Protein AF-A0AAD8XS10-F1 (afdb_monomer)

pLDDT: mean 80.93, std 16.18, range [38.81, 97.19]

Nearest PDB structures (foldseek):
  2vkp-assembly1_B-2  TM=7.898E-01  e=1.102E-05  Homo sapiens
  3fn9-assembly2_C  TM=4.887E-01  e=9.597E-02  Bacteroides fragilis NCTC 9343
  6hpd-assembly1_A  TM=5.066E-01  e=1.457E-01  Formosa agariphila KMM 3901
  5t9a-assembly3_C  TM=5.868E-01  e=4.020E-01  Bacteroides uniformis
  6ed1-assembly2_C  TM=4.436E-01  e=7.559E-02  Phocaeicola dorei

Secondary structure (DSSP, 8-state):
-EEEEETT--TTSPTTEEEEEEE--SSS-EEEEEEEEEE-TTS-EEEEEEEEEEE-----TTS--EEEEEEEEEHHHHH-GGG--S-TTS---EEEEEEEE--------S-TT-HHHHHHHHTTT-TTT--EEEEEEEEPPPTT--S--EEEEEEEE-HHHHHHH-HHHHHTTTT--TTS-EEEEE-SS-HHHHHHHHHHHTTPPPPHHHHHHTHHHHHHHHHHTT-HHHHHHHHHHHHHH---------

Sequence (250 aa):
MDPGCLPGGLGVSANGYVSIYLGLCAEVNIAVTFAVALLDKFGHTKRVSRVNHRFDGTGDVKKLPSSGWNDFIAHSDILDASKNILGDDDELTLVVSIEIEQPATVFDPIDAEHTLVKMIQGMFRDEETADVLFEVSKMEANEDGSKRGKSYIHFPAHRSILQGCAPMLAALFGTSNKGELATVAVHDVKPKVFRLLLWYVYGGTVSNEALKADAKDIVDAADKYSIVDLKLAAEAALVESTNITVEFED

InterPro domains:
  IPR000210 BTB/POZ domain [PF00651] (154-241)
  IPR000210 BTB/POZ domain [PS50097] (130-210)
  IPR000210 BTB/POZ domain [SM00225] (130-242)
  IPR002083 MATH/TRAF domain [cd00121] (13-99)
  IPR008974 TRAF-like [G3DSA:2.60.210.10] (5-107)
  IPR011333 SKP1/BTB/POZ domain superfamily [G3DSA:3.30.710.10] (108-247)
  IPR011333 SKP1/BTB/POZ domain superfamily [SSF54695] (114-240)
  IPR045005 BTB/POZ and MATH domain-containing protein 1-6 [PTHR26379] (14-241)

Structure (mmCIF, N/CA/C/O backbone):
data_AF-A0AAD8XS10-F1
#
_entry.id   AF-A0AAD8XS10-F1
#
loop_
_atom_site.group_PDB
_atom_site.id
_atom_site.type_symbol
_atom_site.label_atom_id
_atom_site.label_alt_id
_atom_site.label_comp_id
_atom_site.label_asym_id
_atom_site.label_entity_id
_atom_site.label_seq_id
_atom_site.pdbx_PDB_ins_code
_atom_site.Cartn_x
_atom_site.Cartn_y
_atom_site.Cartn_z
_atom_site.occupancy
_atom_site.B_iso_or_equiv
_atom_site.auth_seq_id
_atom_site.auth_comp_id
_atom_site.auth_asym_id
_atom_site.auth_atom_id
_atom_site.pdbx_PDB_model_num
ATOM 1 N N . MET A 1 1 ? 8.456 -9.998 -21.515 1.00 54.22 1 MET A N 1
ATOM 2 C CA . MET A 1 1 ? 8.633 -9.574 -22.922 1.00 54.22 1 MET A CA 1
ATOM 3 C C . MET A 1 1 ? 9.919 -10.188 -23.418 1.00 54.22 1 MET A C 1
ATOM 5 O O . MET A 1 1 ? 10.816 -10.349 -22.601 1.00 54.22 1 MET A O 1
ATOM 9 N N . ASP A 1 2 ? 9.987 -10.542 -24.694 1.00 44.59 2 ASP A N 1
ATOM 10 C CA . ASP A 1 2 ? 11.166 -11.172 -25.291 1.00 44.59 2 ASP A CA 1
ATOM 11 C C . ASP A 1 2 ? 11.665 -10.309 -26.467 1.00 44.59 2 ASP A C 1
ATOM 13 O O . ASP A 1 2 ? 10.875 -10.020 -27.379 1.00 44.59 2 ASP A O 1
ATOM 17 N N . PRO A 1 3 ? 12.905 -9.786 -26.429 1.00 48.41 3 PRO A N 1
ATOM 18 C CA . PRO A 1 3 ? 13.471 -9.033 -27.541 1.00 48.41 3 PRO A CA 1
ATOM 19 C C . PRO A 1 3 ? 13.929 -9.977 -28.664 1.00 48.41 3 PRO A C 1
ATOM 21 O O . PRO A 1 3 ? 14.782 -10.836 -28.468 1.00 48.41 3 PRO A O 1
ATOM 24 N N . GLY A 1 4 ? 13.400 -9.782 -29.875 1.00 56.38 4 GLY A N 1
ATOM 25 C CA . GLY A 1 4 ? 13.796 -10.527 -31.071 1.00 56.38 4 GLY A CA 1
ATOM 26 C C . GLY A 1 4 ? 14.600 -9.662 -32.043 1.00 56.38 4 GLY A C 1
ATOM 27 O O . GLY A 1 4 ? 14.143 -8.593 -32.458 1.00 56.38 4 GLY A O 1
ATOM 28 N N . CYS A 1 5 ? 15.777 -10.140 -32.453 1.00 49.94 5 CYS A N 1
ATOM 29 C CA . CYS A 1 5 ? 16.587 -9.537 -33.514 1.00 49.94 5 CYS A CA 1
ATOM 30 C C . CYS A 1 5 ? 16.596 -10.458 -34.741 1.00 49.94 5 CYS A C 1
ATOM 32 O O . CYS A 1 5 ? 16.925 -11.639 -34.629 1.00 49.94 5 CYS A O 1
ATOM 34 N N . LEU A 1 6 ? 16.225 -9.928 -35.910 1.00 60.88 6 LEU A N 1
ATOM 35 C CA . LEU A 1 6 ? 16.236 -10.672 -37.170 1.00 60.88 6 LEU A CA 1
ATOM 36 C C . LEU A 1 6 ? 17.325 -10.089 -38.083 1.00 60.88 6 LEU A C 1
ATOM 38 O O . LEU A 1 6 ? 17.084 -9.077 -38.748 1.00 60.88 6 LEU A O 1
ATOM 42 N N . PRO A 1 7 ? 18.520 -10.710 -38.140 1.00 52.41 7 PRO A N 1
ATOM 43 C CA . PRO A 1 7 ? 19.673 -10.145 -38.846 1.00 52.41 7 PRO A CA 1
ATOM 44 C C . PRO A 1 7 ? 19.493 -10.074 -40.371 1.00 52.41 7 PRO A C 1
ATOM 46 O O . PRO A 1 7 ? 20.145 -9.266 -41.024 1.00 52.41 7 PRO A O 1
ATOM 49 N N . GLY A 1 8 ? 1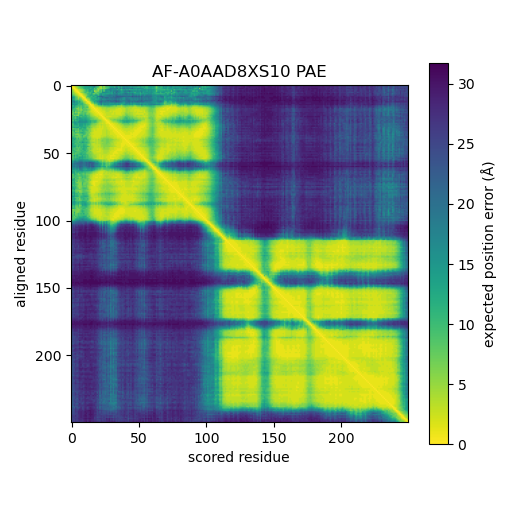8.589 -10.880 -40.941 1.00 41.72 8 GLY A N 1
ATOM 50 C CA . GLY A 1 8 ? 18.215 -10.833 -42.363 1.00 41.72 8 GLY A CA 1
ATOM 51 C C . GLY A 1 8 ? 16.972 -9.991 -42.675 1.00 41.72 8 GLY A C 1
ATOM 52 O O . GLY A 1 8 ? 16.546 -9.964 -43.827 1.00 41.72 8 GLY A O 1
ATOM 53 N N . GLY A 1 9 ? 16.381 -9.353 -41.661 1.00 46.03 9 GLY A N 1
ATOM 54 C CA . GLY A 1 9 ? 15.109 -8.646 -41.766 1.00 46.03 9 GLY A CA 1
ATOM 55 C C . GLY A 1 9 ? 13.882 -9.560 -41.914 1.00 46.03 9 GLY A C 1
ATOM 56 O O . GLY A 1 9 ? 13.981 -10.788 -41.945 1.00 46.03 9 GLY A O 1
ATOM 57 N N . LEU A 1 10 ? 12.689 -8.963 -41.959 1.00 49.31 10 LEU A N 1
ATOM 58 C CA . LEU A 1 10 ? 11.436 -9.645 -42.328 1.00 49.31 10 LEU A CA 1
ATOM 59 C C . LEU A 1 10 ? 11.185 -9.514 -43.832 1.00 49.31 10 LEU A C 1
ATOM 61 O O . LEU A 1 10 ? 11.722 -8.622 -44.471 1.00 49.31 10 LEU A O 1
ATOM 65 N N . GLY A 1 11 ? 10.276 -10.314 -44.401 1.00 49.97 11 GLY A N 1
ATOM 66 C CA . GLY A 1 11 ? 9.917 -10.246 -45.832 1.00 49.97 11 GLY A CA 1
ATOM 67 C C . GLY A 1 11 ? 9.366 -8.894 -46.335 1.00 49.97 11 GLY A C 1
ATOM 68 O O . GLY A 1 11 ? 9.021 -8.783 -47.506 1.00 49.97 11 GLY A O 1
ATOM 69 N N . VAL A 1 12 ? 9.264 -7.889 -45.458 1.00 51.12 12 VAL A N 1
ATOM 70 C CA . VAL A 1 12 ? 8.869 -6.499 -45.740 1.00 51.12 12 VAL A CA 1
ATOM 71 C C . VAL A 1 12 ? 9.999 -5.476 -45.524 1.00 51.12 12 VAL A C 1
ATOM 73 O O . VAL A 1 12 ? 9.758 -4.292 -45.742 1.00 51.12 12 VAL A O 1
ATOM 76 N N .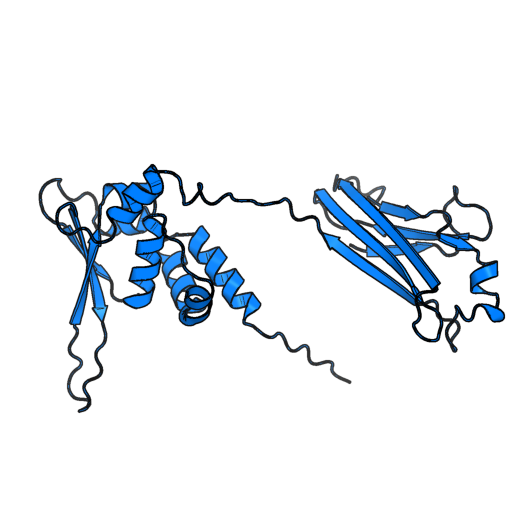 SER A 1 13 ? 11.195 -5.879 -45.074 1.00 55.28 13 SER A N 1
ATOM 77 C CA . SER A 1 13 ? 12.346 -4.974 -44.932 1.00 55.28 13 SER A CA 1
ATOM 78 C C . SER A 1 13 ? 13.056 -4.772 -46.270 1.00 55.28 13 SER A C 1
ATOM 80 O O . SER A 1 13 ? 12.996 -5.621 -47.165 1.00 55.28 13 SER A O 1
ATOM 82 N N . ALA A 1 14 ? 13.773 -3.658 -46.408 1.00 60.06 14 ALA A N 1
ATOM 83 C CA . ALA A 1 14 ? 14.691 -3.501 -47.528 1.00 60.06 14 ALA A CA 1
ATOM 84 C C . ALA A 1 14 ? 15.848 -4.509 -47.389 1.00 60.06 14 ALA A C 1
ATOM 86 O O . ALA A 1 14 ? 16.370 -4.728 -46.292 1.00 60.06 14 ALA A O 1
ATOM 87 N N . ASN A 1 15 ? 16.263 -5.135 -48.497 1.00 62.53 15 ASN A N 1
ATOM 88 C CA . ASN A 1 15 ? 17.418 -6.038 -48.496 1.00 62.53 15 ASN A CA 1
ATOM 89 C C . ASN A 1 15 ? 18.640 -5.335 -47.882 1.00 62.53 15 ASN A C 1
ATOM 91 O O . ASN A 1 15 ? 18.991 -4.229 -48.292 1.00 62.53 15 ASN A O 1
ATOM 95 N N . GLY A 1 16 ? 19.303 -5.998 -46.932 1.00 76.50 16 GLY A N 1
ATOM 96 C CA . GLY A 1 16 ? 20.502 -5.471 -46.277 1.00 76.50 16 GLY A CA 1
ATOM 97 C C . GLY A 1 16 ? 20.238 -4.598 -45.049 1.00 76.50 16 GLY A C 1
ATOM 98 O O . GLY A 1 16 ? 21.139 -3.864 -44.654 1.00 76.50 16 GLY A O 1
ATOM 99 N N . TYR A 1 17 ? 19.054 -4.672 -44.439 1.00 82.69 17 TYR A N 1
ATOM 100 C CA . TYR A 1 17 ? 18.750 -4.039 -43.153 1.00 82.69 17 TYR A CA 1
ATOM 101 C C . TYR A 1 17 ? 18.436 -5.070 -42.066 1.00 82.69 17 TYR A C 1
ATOM 103 O O . TYR A 1 17 ? 17.889 -6.137 -42.333 1.00 82.69 17 TYR A O 1
ATOM 111 N N . VAL A 1 18 ? 18.772 -4.717 -40.826 1.00 82.62 18 VAL A N 1
ATOM 112 C CA . VAL A 1 18 ? 18.414 -5.454 -39.613 1.00 82.62 18 VAL A CA 1
ATOM 113 C C . VAL A 1 18 ? 17.090 -4.919 -39.078 1.00 82.62 18 VAL A C 1
ATOM 115 O O . VAL A 1 18 ? 16.924 -3.703 -38.917 1.00 82.62 18 VAL A O 1
ATOM 118 N N . SER A 1 19 ? 16.171 -5.832 -38.759 1.00 85.75 19 SER A N 1
ATOM 119 C CA . SER A 1 19 ? 14.910 -5.514 -38.087 1.00 85.75 19 SER A CA 1
ATOM 120 C C . SER A 1 19 ? 14.968 -5.885 -36.604 1.00 85.75 19 SER A C 1
ATOM 122 O O . SER A 1 19 ? 15.529 -6.920 -36.237 1.00 85.75 19 SER A O 1
ATOM 124 N N . ILE A 1 20 ? 14.339 -5.074 -35.753 1.00 86.06 20 ILE A N 1
ATOM 125 C CA . ILE A 1 20 ? 14.273 -5.308 -34.302 1.00 86.06 20 ILE A CA 1
ATOM 126 C C . ILE A 1 20 ? 12.829 -5.200 -33.840 1.00 86.06 20 ILE A C 1
ATOM 128 O O . ILE A 1 20 ? 12.170 -4.202 -34.141 1.00 86.06 20 ILE A O 1
ATOM 132 N N . TYR A 1 21 ? 12.366 -6.187 -33.067 1.00 83.75 21 TYR A N 1
ATOM 133 C CA . TYR A 1 21 ? 11.029 -6.190 -32.475 1.00 83.75 21 TYR A CA 1
ATOM 134 C C . TYR A 1 21 ? 11.055 -6.604 -31.015 1.00 83.75 21 TYR A C 1
ATOM 136 O O . TYR A 1 21 ? 11.872 -7.410 -30.576 1.00 83.75 21 TYR A O 1
ATOM 144 N N . LEU A 1 22 ? 10.086 -6.079 -30.283 1.00 84.81 22 LEU A N 1
A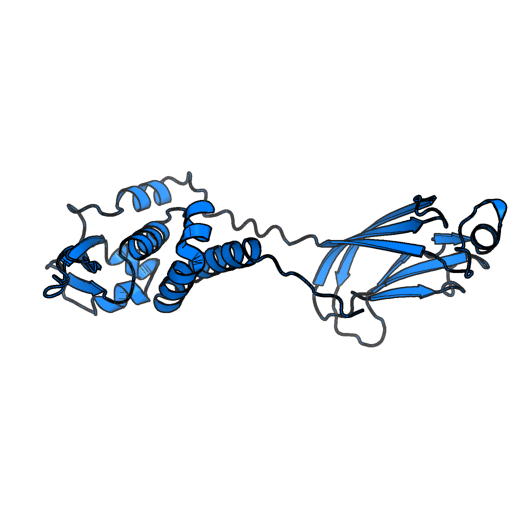TOM 145 C CA . LEU A 1 22 ? 9.738 -6.518 -28.949 1.00 84.81 22 LEU A CA 1
ATOM 146 C C . LEU A 1 22 ? 8.468 -7.365 -29.034 1.00 84.81 22 LEU A C 1
ATOM 148 O O . LEU A 1 22 ? 7.448 -6.896 -29.547 1.00 84.81 22 LEU A O 1
ATOM 152 N N . GLY A 1 23 ? 8.549 -8.609 -28.562 1.00 82.00 23 GLY A N 1
ATOM 153 C CA . GLY A 1 23 ? 7.428 -9.542 -28.494 1.00 82.00 23 GLY A CA 1
ATOM 154 C C . GLY A 1 23 ? 6.822 -9.622 -27.093 1.00 82.00 23 GLY A C 1
ATOM 155 O O . GLY A 1 23 ? 7.534 -9.641 -26.079 1.00 82.00 23 GLY A O 1
ATOM 156 N N . LEU A 1 24 ? 5.494 -9.710 -27.025 1.00 79.69 24 LEU A N 1
ATOM 157 C CA . LEU A 1 24 ? 4.788 -10.022 -25.788 1.00 79.69 24 LEU A CA 1
ATOM 158 C C . LEU A 1 24 ? 4.565 -11.537 -25.659 1.00 79.69 24 LEU A C 1
ATOM 160 O O . LEU A 1 24 ? 3.773 -12.121 -26.391 1.00 79.69 24 LEU A O 1
ATOM 164 N N . CYS A 1 25 ? 5.216 -12.150 -24.669 1.00 74.88 25 CYS A N 1
ATOM 165 C CA . CYS A 1 25 ? 5.070 -13.570 -24.319 1.00 74.88 25 CYS A CA 1
ATOM 166 C C . CYS A 1 25 ? 4.149 -13.762 -23.101 1.00 74.88 25 CYS A C 1
ATOM 168 O O . CYS A 1 25 ? 4.516 -14.442 -22.146 1.00 74.88 25 CYS A O 1
ATOM 170 N N . ALA A 1 26 ? 3.000 -13.084 -23.078 1.00 69.50 26 ALA A N 1
ATOM 171 C CA . ALA A 1 26 ? 2.028 -13.174 -21.991 1.00 69.50 26 ALA A CA 1
ATOM 172 C C . ALA A 1 26 ? 0.602 -12.933 -22.506 1.00 69.50 26 ALA A C 1
ATOM 174 O O . ALA A 1 26 ? 0.393 -12.129 -23.413 1.00 69.50 26 ALA A O 1
ATOM 175 N N . GLU A 1 27 ? -0.378 -13.590 -21.887 1.00 75.06 27 GLU A N 1
ATOM 176 C CA . GLU A 1 27 ? -1.812 -13.439 -22.186 1.00 75.06 27 GLU A CA 1
ATOM 177 C C . GLU A 1 27 ? -2.414 -12.243 -21.431 1.00 75.06 27 GLU A C 1
ATOM 179 O O . GLU A 1 27 ? -3.376 -12.363 -20.676 1.00 75.06 27 GLU A O 1
ATOM 184 N N . VAL A 1 28 ? -1.795 -11.071 -21.576 1.00 75.12 28 VAL A N 1
ATOM 185 C CA . VAL A 1 28 ? -2.245 -9.828 -20.936 1.00 75.12 28 VAL A CA 1
ATOM 186 C C . VAL A 1 28 ? -2.236 -8.686 -21.938 1.00 75.12 28 VAL A C 1
ATOM 188 O O . VAL A 1 28 ? -1.374 -8.621 -22.807 1.00 75.12 28 VAL A O 1
ATOM 191 N N . ASN A 1 29 ? -3.169 -7.749 -21.801 1.00 81.94 29 ASN A N 1
ATOM 192 C CA . ASN A 1 29 ? -3.105 -6.504 -22.558 1.00 81.94 29 ASN A CA 1
ATOM 193 C C . ASN A 1 29 ? -2.206 -5.527 -21.807 1.00 81.94 29 ASN A C 1
ATOM 195 O O . ASN A 1 29 ? -2.444 -5.249 -20.632 1.00 81.94 29 ASN A O 1
ATOM 199 N N . ILE A 1 30 ? -1.190 -4.992 -22.478 1.00 82.88 30 ILE A N 1
ATOM 200 C CA . ILE A 1 30 ? -0.233 -4.077 -21.852 1.00 82.88 30 ILE A CA 1
ATOM 201 C C . ILE A 1 30 ? 0.105 -2.932 -22.797 1.00 82.88 30 ILE A C 1
ATOM 203 O O . ILE A 1 30 ? 0.357 -3.137 -23.984 1.00 82.88 30 ILE A O 1
ATOM 207 N N . ALA A 1 31 ? 0.096 -1.715 -22.264 1.00 87.50 31 ALA A N 1
ATOM 208 C CA . ALA A 1 31 ? 0.622 -0.548 -22.950 1.00 87.50 31 ALA A CA 1
ATOM 209 C C . ALA A 1 31 ? 2.038 -0.288 -22.438 1.00 87.50 31 ALA A C 1
ATOM 211 O O . ALA A 1 31 ? 2.288 -0.299 -21.232 1.00 87.50 31 ALA A O 1
ATOM 212 N N . VAL A 1 32 ? 2.980 -0.117 -23.357 1.00 87.00 32 VAL A N 1
ATOM 213 C CA . VAL A 1 32 ? 4.372 0.169 -23.019 1.00 87.00 32 VAL A CA 1
ATOM 214 C C . VAL A 1 32 ? 4.927 1.243 -23.935 1.00 87.00 32 VAL A C 1
ATOM 216 O O . VAL A 1 32 ? 4.623 1.298 -25.128 1.00 87.00 32 VAL A O 1
ATOM 219 N N . THR A 1 33 ? 5.818 2.050 -23.382 1.00 88.62 33 THR A N 1
ATOM 220 C CA . THR A 1 33 ? 6.788 2.805 -24.160 1.00 88.62 33 THR A CA 1
ATOM 221 C C . THR A 1 33 ? 8.101 2.045 -24.098 1.00 88.62 33 THR A C 1
ATOM 223 O O . THR A 1 33 ? 8.655 1.853 -23.023 1.00 88.62 33 THR A O 1
ATOM 226 N N . PHE A 1 34 ? 8.620 1.595 -25.237 1.00 88.94 34 PHE A N 1
ATOM 227 C CA . PHE A 1 34 ? 9.939 0.971 -25.275 1.00 88.94 34 PHE A CA 1
ATOM 228 C C . PHE A 1 34 ? 10.869 1.705 -26.229 1.00 88.94 34 PHE A C 1
ATOM 230 O O . PHE A 1 34 ? 10.449 2.295 -27.229 1.00 88.94 34 PHE A O 1
ATOM 237 N N . ALA A 1 35 ? 12.152 1.683 -25.894 1.00 90.69 35 ALA A N 1
ATOM 238 C CA . ALA A 1 35 ? 13.222 2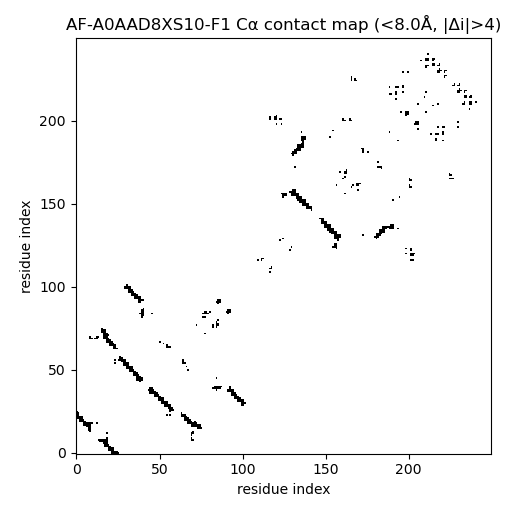.228 -26.699 1.00 90.69 35 ALA A CA 1
ATOM 239 C C . ALA A 1 35 ? 14.314 1.181 -26.901 1.00 90.69 35 ALA A C 1
ATOM 241 O O . ALA A 1 35 ? 14.648 0.439 -25.983 1.00 90.69 35 ALA A O 1
ATOM 242 N N . VAL A 1 36 ? 14.880 1.150 -28.102 1.00 90.69 36 VAL A N 1
ATOM 243 C CA . VAL A 1 36 ? 16.064 0.355 -28.422 1.00 90.69 36 VAL A CA 1
ATOM 244 C C . VAL A 1 36 ? 17.179 1.316 -28.797 1.00 90.69 36 VAL A C 1
ATOM 246 O O . VAL A 1 36 ? 17.025 2.124 -29.718 1.00 90.69 36 VAL A O 1
ATOM 249 N N . ALA A 1 37 ? 18.287 1.236 -28.072 1.00 91.75 37 ALA A N 1
ATOM 250 C CA . ALA A 1 37 ? 19.501 1.989 -28.319 1.00 91.75 37 ALA A CA 1
ATOM 251 C C . ALA A 1 37 ? 20.597 1.062 -28.852 1.00 91.75 37 ALA A C 1
ATOM 253 O O . ALA A 1 37 ? 20.907 0.043 -28.246 1.00 91.75 37 ALA A O 1
ATOM 254 N N . LEU A 1 38 ? 21.192 1.435 -29.979 1.00 92.12 38 LEU A N 1
ATOM 255 C CA . LEU A 1 38 ? 22.405 0.827 -30.503 1.00 92.12 38 LEU A CA 1
ATOM 256 C C . LEU A 1 38 ? 23.613 1.528 -29.900 1.00 92.12 38 LEU A C 1
ATOM 258 O O . LEU A 1 38 ? 23.742 2.751 -30.047 1.00 92.12 38 LEU A O 1
ATOM 262 N N . LEU A 1 39 ? 24.492 0.757 -29.271 1.00 90.81 39 LEU A N 1
ATOM 263 C CA . LEU A 1 39 ? 25.764 1.251 -28.766 1.00 90.81 39 LEU A CA 1
ATOM 264 C C . LEU A 1 39 ? 26.886 0.953 -29.762 1.00 90.81 39 LEU A C 1
ATOM 266 O O . LEU A 1 39 ? 26.824 -0.020 -30.508 1.00 90.81 39 LEU A O 1
ATOM 270 N N . ASP A 1 40 ? 27.892 1.821 -29.786 1.00 90.69 40 ASP A N 1
ATOM 271 C CA . ASP A 1 40 ? 29.185 1.503 -30.385 1.00 90.69 40 ASP A CA 1
ATOM 272 C C . ASP A 1 40 ? 30.053 0.687 -29.424 1.00 90.69 40 ASP A C 1
ATOM 274 O O . ASP A 1 40 ? 29.706 0.494 -28.255 1.00 90.69 40 ASP A O 1
ATOM 278 N N . LYS A 1 41 ? 31.217 0.242 -29.901 1.00 90.38 41 LYS A N 1
ATOM 279 C CA . LYS A 1 41 ? 32.155 -0.548 -29.095 1.00 90.38 41 LYS A CA 1
ATOM 280 C C . LYS A 1 41 ? 32.726 0.174 -27.872 1.00 90.38 41 LYS A C 1
ATOM 282 O O . LYS A 1 41 ? 33.329 -0.460 -27.016 1.00 90.38 41 LYS A O 1
ATOM 287 N N . PHE A 1 42 ? 32.555 1.493 -27.783 1.00 91.38 42 PHE A N 1
ATOM 288 C CA . PHE A 1 42 ? 32.947 2.294 -26.623 1.00 91.38 42 PHE A CA 1
ATOM 289 C C . PHE A 1 42 ? 31.777 2.516 -25.650 1.00 91.38 42 PHE A C 1
ATOM 291 O O . PHE A 1 42 ? 31.939 3.203 -24.644 1.00 91.38 42 PHE A O 1
ATOM 298 N N . GLY A 1 43 ? 30.597 1.958 -25.943 1.00 86.19 43 GLY A N 1
ATOM 299 C CA . GLY A 1 43 ? 29.382 2.113 -25.150 1.00 86.19 43 GLY A CA 1
ATOM 300 C C . GLY A 1 43 ? 28.599 3.396 -25.444 1.00 86.19 43 GLY A C 1
ATOM 301 O O . GLY A 1 43 ? 27.625 3.683 -24.747 1.00 86.19 43 GLY A O 1
ATOM 302 N N . HIS A 1 44 ? 28.970 4.182 -26.461 1.00 89.31 44 HIS A N 1
ATOM 303 C CA . HIS A 1 44 ? 28.228 5.391 -26.813 1.00 89.31 44 HIS A CA 1
ATOM 304 C C . HIS A 1 44 ? 27.026 5.066 -27.693 1.00 89.31 44 HIS A C 1
ATOM 306 O O . HIS A 1 44 ? 27.117 4.321 -28.669 1.00 89.31 44 HIS A O 1
ATOM 312 N N . THR A 1 45 ? 25.889 5.695 -27.407 1.00 90.56 45 THR A N 1
ATOM 313 C CA . THR A 1 45 ? 24.685 5.532 -28.223 1.00 90.56 45 THR A CA 1
ATOM 314 C C . THR A 1 45 ? 24.877 6.122 -29.621 1.00 90.56 45 THR A C 1
ATOM 316 O O . THR A 1 45 ? 25.023 7.332 -29.786 1.00 90.56 45 THR A O 1
ATOM 319 N N . LYS A 1 46 ? 24.814 5.270 -30.647 1.00 88.19 46 LYS A N 1
ATOM 320 C CA . LYS A 1 46 ? 24.823 5.666 -32.065 1.00 88.19 46 LYS A CA 1
ATOM 321 C C . LYS A 1 46 ? 23.433 5.939 -32.604 1.00 88.19 46 LYS A C 1
ATOM 323 O O . LYS A 1 46 ? 23.252 6.816 -33.445 1.00 88.19 46 LYS A O 1
ATOM 328 N N . ARG A 1 47 ? 22.450 5.173 -32.139 1.00 87.62 47 ARG A N 1
ATOM 329 C CA . ARG A 1 47 ? 21.062 5.294 -32.576 1.00 87.62 47 ARG A CA 1
ATOM 330 C C . ARG A 1 47 ? 20.139 4.939 -31.434 1.00 87.62 47 ARG A C 1
ATOM 332 O O . ARG A 1 47 ? 20.410 3.999 -30.705 1.00 87.62 47 ARG A O 1
ATOM 339 N N . VAL A 1 48 ? 19.030 5.653 -31.323 1.00 90.69 48 VAL A N 1
ATOM 340 C CA . VAL A 1 48 ? 17.926 5.286 -30.442 1.00 90.69 48 VAL A CA 1
ATOM 341 C C . VAL A 1 48 ? 16.631 5.380 -31.229 1.00 90.69 48 VAL A C 1
ATOM 343 O O . VAL A 1 48 ? 16.445 6.283 -32.045 1.00 90.69 48 VAL A O 1
ATOM 346 N N . SER A 1 49 ? 15.739 4.422 -31.038 1.00 88.88 49 SER A N 1
ATOM 347 C CA . SER A 1 49 ? 14.380 4.486 -31.567 1.00 88.88 49 SER A CA 1
ATOM 348 C C . SER A 1 49 ? 13.417 4.132 -30.452 1.00 88.88 49 SER A C 1
ATOM 350 O O . SER A 1 49 ? 13.669 3.203 -29.693 1.00 88.88 49 SER A O 1
ATOM 352 N N . ARG A 1 50 ? 12.352 4.923 -30.319 1.00 91.38 50 ARG A N 1
ATOM 353 C CA . ARG A 1 50 ? 11.358 4.808 -29.251 1.00 91.38 50 ARG A CA 1
ATOM 354 C C . ARG A 1 50 ? 9.970 4.745 -29.860 1.00 91.38 50 ARG A C 1
ATOM 356 O O . ARG A 1 50 ? 9.684 5.476 -30.807 1.00 91.38 50 ARG A O 1
ATOM 363 N N . VAL A 1 51 ? 9.122 3.886 -29.311 1.00 87.62 51 VAL A N 1
ATOM 364 C CA . VAL A 1 51 ? 7.730 3.751 -29.729 1.00 87.62 51 VAL A CA 1
ATOM 365 C C . VAL A 1 51 ? 6.846 3.465 -28.521 1.00 87.62 51 VAL A C 1
ATOM 367 O O . VAL A 1 51 ? 7.246 2.774 -27.584 1.00 87.62 51 VAL A O 1
ATOM 370 N N . ASN A 1 52 ? 5.641 4.023 -28.557 1.00 88.50 52 ASN A N 1
ATOM 371 C CA . ASN A 1 52 ? 4.552 3.652 -27.669 1.00 88.50 52 ASN A CA 1
ATOM 372 C C . ASN A 1 52 ? 3.685 2.613 -28.383 1.00 88.50 52 ASN A C 1
ATOM 374 O O . ASN A 1 52 ? 3.293 2.819 -29.536 1.00 88.50 52 ASN A O 1
ATOM 378 N N . HIS A 1 53 ? 3.422 1.488 -27.728 1.00 86.50 53 HIS A N 1
ATOM 379 C CA . HIS A 1 53 ? 2.618 0.427 -28.305 1.00 86.50 53 HIS A CA 1
ATOM 380 C C . HIS A 1 53 ? 1.744 -0.252 -27.257 1.00 86.50 53 HIS A C 1
ATOM 382 O O . HIS A 1 53 ? 2.175 -0.528 -26.137 1.00 86.50 53 HIS A O 1
ATOM 388 N N . ARG A 1 54 ? 0.518 -0.579 -27.666 1.00 87.50 54 ARG A N 1
ATOM 389 C CA . ARG A 1 54 ? -0.399 -1.423 -26.909 1.00 87.50 54 ARG A CA 1
ATOM 390 C C . ARG A 1 54 ? -0.374 -2.820 -27.508 1.00 87.50 54 ARG A C 1
ATOM 392 O O . ARG A 1 54 ? -0.772 -3.000 -28.653 1.00 87.50 54 ARG A O 1
ATOM 399 N N . PHE A 1 55 ? 0.109 -3.779 -26.732 1.00 83.44 55 PHE A N 1
ATOM 400 C CA . PHE A 1 55 ? 0.069 -5.188 -27.085 1.00 83.44 55 PHE A CA 1
ATOM 401 C C . PHE A 1 55 ? -1.259 -5.788 -26.629 1.00 83.44 55 PHE A C 1
ATOM 403 O O . PHE A 1 55 ? -1.605 -5.695 -25.449 1.00 83.44 55 PHE A O 1
ATOM 410 N N . ASP A 1 56 ? -1.960 -6.428 -27.561 1.00 79.25 56 ASP A N 1
ATOM 411 C CA . ASP A 1 56 ? -3.168 -7.196 -27.277 1.00 79.25 56 ASP A CA 1
ATOM 412 C C . ASP A 1 56 ? -2.784 -8.672 -27.116 1.00 79.25 56 ASP A C 1
ATOM 414 O O . ASP A 1 56 ? -2.390 -9.339 -28.074 1.00 79.25 56 ASP A O 1
ATOM 418 N N . GLY A 1 57 ? -2.865 -9.182 -25.887 1.00 67.38 57 GLY A N 1
ATOM 419 C CA . GLY A 1 57 ? -2.496 -10.549 -25.513 1.00 67.38 57 GLY A CA 1
ATOM 420 C C . GLY A 1 57 ? -3.553 -11.584 -25.898 1.00 67.38 57 GLY A C 1
ATOM 421 O O . GLY A 1 57 ? -3.883 -12.451 -25.093 1.00 67.38 57 GLY A O 1
ATOM 422 N N . THR A 1 58 ? -4.146 -11.486 -27.093 1.00 59.00 58 THR A N 1
ATOM 423 C CA . THR A 1 58 ? -5.102 -12.494 -27.570 1.00 59.00 58 THR A CA 1
ATOM 424 C C . THR A 1 58 ? -4.355 -13.806 -27.798 1.00 59.00 58 THR A C 1
ATOM 426 O O . THR A 1 58 ? -3.389 -13.814 -28.557 1.00 59.00 58 THR A O 1
ATOM 429 N N . GLY A 1 59 ? -4.796 -14.893 -27.154 1.00 51.97 59 GLY A N 1
ATOM 430 C CA . GLY A 1 59 ? -4.150 -16.219 -27.115 1.00 51.97 59 GLY A CA 1
ATOM 431 C C . GLY A 1 59 ? -4.046 -16.982 -28.445 1.00 51.97 59 GLY A C 1
ATOM 432 O O . GLY A 1 59 ? -4.093 -18.211 -28.462 1.00 51.97 59 GLY A O 1
ATOM 433 N N . ASP A 1 60 ? -3.926 -16.286 -29.575 1.00 54.41 60 ASP A N 1
ATOM 434 C CA . ASP A 1 60 ? -3.668 -16.900 -30.869 1.00 54.41 60 ASP A CA 1
ATOM 435 C C . ASP A 1 60 ? -2.165 -17.202 -30.997 1.00 54.41 60 ASP A C 1
ATOM 437 O O . ASP A 1 60 ? -1.344 -16.375 -31.392 1.00 54.41 60 ASP A O 1
ATOM 441 N N . VAL A 1 61 ? -1.799 -18.433 -30.636 1.00 52.28 61 VAL A N 1
ATOM 442 C CA . VAL A 1 61 ? -0.421 -18.963 -30.558 1.00 52.28 61 VAL A CA 1
ATOM 443 C C . VAL A 1 61 ? 0.325 -18.911 -31.909 1.00 52.28 61 VAL A C 1
ATOM 445 O O . VAL A 1 61 ? 1.520 -19.189 -31.987 1.00 52.28 61 VAL A O 1
ATOM 448 N N . LYS A 1 62 ? -0.352 -18.549 -33.009 1.00 58.25 62 LYS A N 1
ATOM 449 C CA . LYS A 1 62 ? 0.221 -18.541 -34.363 1.00 58.25 62 LYS A CA 1
ATOM 450 C C . LYS A 1 62 ? 1.023 -17.283 -34.712 1.00 58.25 62 LYS A C 1
ATOM 452 O O . LYS A 1 62 ? 1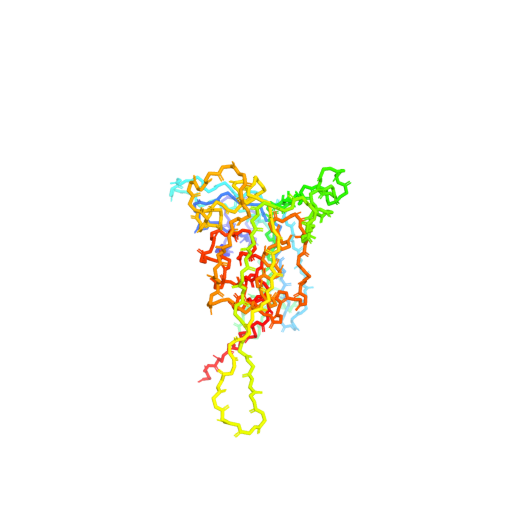.788 -17.332 -35.675 1.00 58.25 62 LYS A O 1
ATOM 457 N N . LYS A 1 63 ? 0.886 -16.175 -33.972 1.00 64.31 63 LYS A N 1
ATOM 458 C CA . LYS A 1 63 ? 1.707 -14.967 -34.167 1.00 64.31 63 LYS A CA 1
ATOM 459 C C . LYS A 1 63 ? 1.810 -14.181 -32.863 1.00 64.31 63 LYS A C 1
ATOM 461 O O . LYS A 1 63 ? 0.830 -13.581 -32.436 1.00 64.31 63 LYS A O 1
ATOM 466 N N . LEU A 1 64 ? 2.999 -14.162 -32.257 1.00 65.31 64 LEU A N 1
ATOM 467 C CA . LEU A 1 64 ? 3.249 -13.341 -31.071 1.00 65.31 64 LEU A CA 1
ATOM 468 C C . LEU A 1 64 ? 2.957 -11.862 -31.392 1.00 65.31 64 LEU A C 1
ATOM 470 O O . LEU A 1 64 ? 3.448 -11.367 -32.414 1.00 65.31 64 LEU A O 1
ATOM 474 N N . PRO A 1 65 ? 2.187 -11.147 -30.550 1.00 78.38 65 PRO A N 1
ATOM 475 C CA . PRO A 1 65 ? 2.030 -9.704 -30.666 1.00 78.38 65 PRO A CA 1
ATOM 476 C C . PRO A 1 65 ? 3.410 -9.047 -30.578 1.00 78.38 65 PRO A C 1
ATOM 478 O O . PRO A 1 65 ? 4.113 -9.189 -29.576 1.00 78.38 65 PRO A O 1
ATOM 481 N N . SER A 1 66 ? 3.821 -8.361 -31.644 1.00 83.88 66 SER A N 1
ATOM 482 C CA . SER A 1 66 ? 5.165 -7.794 -31.771 1.00 83.88 66 SER A CA 1
ATOM 483 C C . SER A 1 66 ? 5.117 -6.389 -32.358 1.00 83.88 66 SER A C 1
ATOM 485 O O . SER A 1 66 ? 4.385 -6.150 -33.320 1.00 83.88 66 SER A O 1
ATOM 487 N N . SER A 1 67 ? 5.957 -5.493 -31.848 1.00 87.44 67 SER A N 1
ATOM 488 C CA . SER A 1 67 ? 6.120 -4.132 -32.365 1.00 87.44 67 SER A CA 1
ATOM 489 C C . SER A 1 67 ? 7.597 -3.782 -32.461 1.00 87.44 67 SER A C 1
ATOM 491 O O . SER A 1 67 ? 8.405 -4.301 -31.694 1.00 87.44 67 SER A O 1
ATOM 493 N N . GLY A 1 68 ? 7.976 -2.948 -33.427 1.00 89.00 68 GLY A N 1
ATOM 494 C CA . GLY A 1 68 ? 9.381 -2.680 -33.708 1.00 89.00 68 GLY A CA 1
ATOM 495 C C . GLY A 1 68 ? 9.623 -1.957 -35.025 1.00 89.00 68 GLY A C 1
ATOM 496 O O . GLY A 1 68 ? 8.731 -1.301 -35.563 1.00 89.00 68 GLY A O 1
ATOM 497 N N . TRP A 1 69 ? 10.841 -2.090 -35.542 1.00 89.75 69 TRP A N 1
ATOM 498 C CA . TRP A 1 69 ? 11.310 -1.399 -36.741 1.00 89.75 69 TRP A CA 1
ATOM 499 C C . TRP A 1 69 ? 11.844 -2.395 -37.765 1.00 89.75 69 TRP A C 1
ATOM 501 O O . TRP A 1 69 ? 12.762 -3.160 -37.471 1.00 89.75 69 TRP A O 1
ATOM 511 N N . ASN A 1 70 ? 11.296 -2.338 -38.981 1.00 84.56 70 ASN A N 1
ATOM 512 C CA . ASN A 1 70 ? 11.715 -3.192 -40.096 1.00 84.56 70 ASN A CA 1
ATOM 513 C C . ASN A 1 70 ? 13.134 -2.837 -40.583 1.00 84.56 70 ASN A C 1
ATOM 515 O O . ASN A 1 70 ? 13.919 -3.730 -40.870 1.00 84.56 70 ASN A O 1
ATOM 519 N N . ASP A 1 71 ? 13.485 -1.550 -40.627 1.00 87.81 71 ASP A N 1
ATOM 520 C CA . ASP A 1 71 ? 14.765 -1.070 -41.167 1.00 87.81 71 ASP A CA 1
ATOM 521 C C . ASP A 1 71 ? 15.542 -0.288 -40.091 1.00 87.81 71 ASP A C 1
ATOM 523 O O . ASP A 1 71 ? 15.796 0.916 -40.207 1.00 87.81 71 ASP A O 1
ATOM 527 N N . PHE A 1 72 ? 15.864 -0.957 -38.976 1.00 87.25 72 PHE A N 1
ATOM 528 C CA . PHE A 1 72 ? 16.491 -0.308 -37.821 1.00 87.25 72 PHE A CA 1
ATOM 529 C C . PHE A 1 72 ? 17.923 0.145 -38.121 1.00 87.25 72 PHE A C 1
ATOM 531 O O . PHE A 1 72 ? 18.305 1.255 -37.756 1.00 87.25 72 PHE A O 1
ATOM 538 N N . ILE A 1 73 ? 18.718 -0.673 -38.810 1.00 89.06 73 ILE A N 1
ATOM 539 C CA . ILE A 1 73 ? 20.071 -0.306 -39.243 1.00 89.06 73 ILE A CA 1
ATOM 540 C C . ILE A 1 73 ? 20.485 -1.102 -40.481 1.00 89.06 73 ILE A C 1
ATOM 542 O O . ILE A 1 73 ? 20.111 -2.262 -40.626 1.00 89.06 73 ILE A O 1
ATOM 546 N N . ALA A 1 74 ? 21.252 -0.482 -41.378 1.00 89.56 74 ALA A N 1
ATOM 547 C CA . ALA A 1 74 ? 21.804 -1.164 -42.541 1.00 89.56 74 ALA A CA 1
ATOM 548 C C . ALA A 1 74 ? 22.963 -2.088 -42.137 1.00 89.56 74 ALA A C 1
ATOM 550 O O . ALA A 1 74 ? 23.825 -1.721 -41.342 1.00 89.56 74 ALA A O 1
ATOM 551 N N . HIS A 1 75 ? 23.046 -3.257 -42.759 1.00 86.88 75 HIS A N 1
ATOM 552 C CA . HIS A 1 75 ? 24.148 -4.198 -42.584 1.00 86.88 75 HIS A CA 1
ATOM 553 C C . HIS A 1 75 ? 25.485 -3.574 -43.008 1.00 86.88 75 HIS A C 1
ATOM 555 O O . HIS A 1 75 ? 26.505 -3.787 -42.363 1.00 86.88 75 HIS A O 1
ATOM 561 N N . SER A 1 76 ? 25.473 -2.733 -44.050 1.00 89.31 76 SER A N 1
ATOM 562 C CA . SER A 1 76 ? 26.647 -1.959 -44.469 1.00 89.31 76 SER A CA 1
ATOM 563 C C . SER A 1 76 ? 27.152 -1.023 -43.379 1.00 89.31 76 SER A C 1
ATOM 565 O O . SER A 1 76 ? 28.349 -0.802 -43.286 1.00 89.31 76 SER A O 1
ATOM 567 N N . ASP A 1 77 ? 26.252 -0.481 -42.557 1.00 89.62 77 ASP A N 1
ATOM 568 C CA . ASP A 1 77 ? 26.617 0.439 -41.485 1.00 89.62 77 ASP A CA 1
ATOM 569 C C . ASP A 1 77 ? 27.208 -0.306 -40.292 1.00 89.62 77 ASP A C 1
ATOM 571 O O . ASP A 1 77 ? 28.159 0.183 -39.694 1.00 89.62 77 ASP A O 1
ATOM 575 N N . ILE A 1 78 ? 26.674 -1.490 -39.974 1.00 88.44 78 ILE A N 1
ATOM 576 C CA . ILE A 1 78 ? 27.227 -2.366 -38.932 1.00 88.44 78 ILE A CA 1
ATOM 577 C C . ILE A 1 78 ? 28.638 -2.829 -39.315 1.00 88.44 78 ILE A C 1
ATOM 579 O O . ILE A 1 78 ? 29.546 -2.762 -38.492 1.00 88.44 78 ILE A O 1
ATOM 583 N N . LEU A 1 79 ? 28.823 -3.267 -40.565 1.00 87.81 79 LEU A N 1
ATOM 584 C CA . LEU A 1 79 ? 30.097 -3.796 -41.063 1.00 87.81 79 LEU A CA 1
ATOM 585 C C . LEU A 1 79 ? 31.135 -2.713 -41.405 1.00 87.81 79 LEU A C 1
ATOM 587 O O . LEU A 1 79 ? 32.293 -3.032 -41.678 1.00 87.81 79 LEU A O 1
ATOM 591 N N . ASP A 1 80 ? 30.744 -1.440 -41.434 1.00 90.19 80 ASP A N 1
ATOM 592 C CA . ASP A 1 80 ? 31.668 -0.337 -41.675 1.00 90.19 80 ASP A CA 1
ATOM 593 C C . ASP A 1 80 ? 32.524 -0.092 -40.425 1.00 90.19 80 ASP A C 1
ATOM 595 O O . ASP A 1 80 ? 32.104 0.556 -39.463 1.00 90.19 80 ASP A O 1
ATOM 599 N N . ALA A 1 81 ? 33.766 -0.580 -40.468 1.00 87.62 81 ALA A N 1
ATOM 600 C CA . ALA A 1 81 ? 34.737 -0.443 -39.385 1.00 87.62 81 ALA A CA 1
ATOM 601 C C . ALA A 1 81 ? 34.956 1.018 -38.945 1.00 87.62 81 ALA A C 1
ATOM 603 O O . ALA A 1 81 ? 35.276 1.269 -37.783 1.00 87.62 81 ALA A O 1
ATOM 604 N N . SER A 1 82 ? 34.736 2.005 -39.825 1.00 89.69 82 SER A N 1
ATOM 605 C CA . SER A 1 82 ? 34.860 3.421 -39.458 1.00 89.69 82 SER A CA 1
ATOM 606 C C . SER A 1 82 ? 33.770 3.887 -38.485 1.00 89.69 82 SER A C 1
ATOM 608 O O . SER A 1 82 ? 33.974 4.836 -37.722 1.00 89.69 82 SER A O 1
ATOM 610 N N . LYS A 1 83 ? 32.624 3.196 -38.450 1.00 87.31 83 LYS A N 1
ATOM 611 C CA . LYS A 1 83 ? 31.495 3.513 -37.566 1.00 87.31 83 LYS A CA 1
ATOM 612 C C . LYS A 1 83 ? 31.659 2.944 -36.158 1.00 87.31 83 LYS A C 1
ATOM 614 O O . LYS A 1 83 ? 30.951 3.401 -35.258 1.00 87.31 83 LYS A O 1
ATOM 619 N N . ASN A 1 84 ? 32.631 2.046 -35.960 1.00 91.19 84 ASN A N 1
ATOM 620 C CA . ASN A 1 84 ? 32.985 1.432 -34.674 1.00 91.19 84 ASN A CA 1
ATOM 621 C C . ASN A 1 84 ? 31.794 0.748 -33.972 1.00 91.19 84 ASN A C 1
ATOM 623 O O . ASN A 1 84 ? 31.708 0.771 -32.748 1.00 91.19 84 ASN A O 1
ATOM 627 N N . ILE A 1 85 ? 30.848 0.199 -34.740 1.00 91.12 85 ILE A N 1
ATOM 628 C CA . ILE A 1 85 ? 29.602 -0.363 -34.197 1.00 91.12 85 ILE A CA 1
ATOM 629 C C . ILE A 1 85 ? 29.846 -1.719 -33.536 1.00 91.12 85 ILE A C 1
ATOM 631 O O . ILE A 1 85 ? 29.378 -1.930 -32.423 1.00 91.12 85 ILE A O 1
ATOM 635 N N . LEU A 1 86 ? 30.570 -2.610 -34.212 1.00 91.31 86 LEU A N 1
ATOM 636 C CA . LEU A 1 86 ? 30.898 -3.925 -33.675 1.00 91.31 86 LEU A CA 1
ATOM 637 C C . LEU A 1 86 ? 32.003 -3.833 -32.619 1.00 91.31 86 LEU A C 1
ATOM 639 O O . LEU A 1 86 ? 32.974 -3.085 -32.788 1.00 91.31 86 LEU A O 1
ATOM 643 N N . GLY A 1 87 ? 31.823 -4.597 -31.542 1.00 87.12 87 GLY A N 1
ATOM 644 C CA . GLY A 1 87 ? 32.831 -4.838 -30.516 1.00 87.12 87 GLY A CA 1
ATOM 645 C C . GLY A 1 87 ? 34.063 -5.549 -31.070 1.00 87.12 87 GLY A C 1
ATOM 646 O O . GLY A 1 87 ? 34.089 -5.979 -32.222 1.00 87.12 87 GLY A O 1
ATOM 647 N N . ASP A 1 88 ? 35.094 -5.681 -30.238 1.00 84.25 88 ASP A N 1
ATOM 648 C CA . ASP A 1 88 ? 36.345 -6.317 -30.660 1.00 84.25 88 ASP A CA 1
ATOM 649 C C . ASP A 1 88 ? 36.163 -7.825 -30.982 1.00 84.25 88 ASP A C 1
ATOM 651 O O . ASP A 1 88 ? 36.942 -8.368 -31.761 1.00 84.25 88 ASP A O 1
ATOM 655 N N . ASP A 1 89 ? 35.085 -8.450 -30.484 1.00 86.31 89 ASP A N 1
ATOM 656 C CA . ASP A 1 89 ? 34.660 -9.832 -30.780 1.00 86.31 89 ASP A CA 1
ATOM 657 C C . ASP A 1 89 ? 33.493 -9.914 -31.800 1.00 86.31 89 ASP A C 1
ATOM 659 O O . ASP A 1 89 ? 32.700 -10.854 -31.785 1.00 86.31 89 ASP A O 1
ATOM 663 N N . ASP A 1 90 ? 33.351 -8.915 -32.684 1.00 85.69 90 ASP A N 1
ATOM 664 C CA . ASP A 1 90 ? 32.258 -8.798 -33.672 1.00 85.69 90 ASP A CA 1
ATOM 665 C C . ASP A 1 90 ? 30.839 -8.762 -33.050 1.00 85.69 90 ASP A C 1
ATOM 667 O O . ASP A 1 90 ? 29.835 -9.108 -33.680 1.00 85.69 90 ASP A O 1
ATOM 671 N N . GLU A 1 91 ? 30.735 -8.298 -31.802 1.00 86.88 91 GLU A N 1
ATOM 672 C CA . GLU A 1 91 ? 29.474 -8.216 -31.059 1.00 86.88 91 GLU A CA 1
ATOM 673 C C . GLU A 1 91 ? 28.684 -6.934 -31.363 1.00 86.88 91 GLU A C 1
ATOM 675 O O . GLU A 1 91 ? 29.241 -5.837 -31.443 1.00 86.88 91 GLU A O 1
ATOM 680 N N . LEU A 1 92 ? 27.357 -7.054 -31.482 1.00 88.81 92 LEU A N 1
ATOM 681 C CA . LEU A 1 92 ? 26.437 -5.926 -31.645 1.00 88.81 92 LEU A CA 1
ATOM 682 C C . LEU A 1 92 ? 25.674 -5.663 -30.342 1.00 88.81 92 LEU A C 1
ATOM 684 O O . LEU A 1 92 ? 24.807 -6.449 -29.957 1.00 88.81 92 LEU A O 1
ATOM 688 N N . THR A 1 93 ? 25.921 -4.515 -29.712 1.00 89.62 93 THR A N 1
ATOM 689 C CA . THR A 1 93 ? 25.300 -4.183 -28.422 1.00 89.62 93 THR A CA 1
ATOM 690 C C . THR A 1 93 ? 24.032 -3.351 -28.590 1.00 89.62 93 THR A C 1
ATOM 692 O O . THR A 1 93 ? 24.060 -2.203 -29.044 1.00 89.62 93 THR A O 1
ATOM 695 N N . LEU A 1 94 ? 22.905 -3.919 -28.159 1.00 90.12 94 LEU A N 1
ATOM 696 C CA . LEU A 1 94 ? 21.604 -3.258 -28.110 1.00 90.12 94 LEU A CA 1
ATOM 697 C C . LEU A 1 94 ? 21.132 -3.140 -26.660 1.00 90.12 94 LEU A C 1
ATOM 699 O O . LEU A 1 94 ? 21.061 -4.130 -25.939 1.00 90.12 94 LEU A O 1
ATOM 703 N N . VAL A 1 95 ? 20.745 -1.935 -26.252 1.00 87.06 95 VAL A N 1
ATOM 704 C CA . VAL A 1 95 ? 20.106 -1.681 -24.959 1.00 87.06 95 VAL A CA 1
ATOM 705 C C . VAL A 1 95 ? 18.620 -1.466 -25.185 1.00 87.06 95 VAL A C 1
ATOM 707 O O . VAL A 1 95 ? 18.220 -0.567 -25.924 1.00 87.06 95 VAL A O 1
ATOM 710 N N . VAL A 1 96 ? 17.798 -2.284 -24.535 1.00 87.75 96 VAL A N 1
ATOM 711 C CA . VAL A 1 96 ? 16.339 -2.164 -24.578 1.00 87.75 96 VAL A CA 1
ATOM 712 C C . VAL A 1 96 ? 15.860 -1.563 -23.262 1.00 87.75 96 VAL A C 1
ATOM 714 O O . VAL A 1 96 ? 16.072 -2.134 -22.197 1.00 87.75 96 VAL A O 1
ATOM 717 N N . SER A 1 97 ? 15.205 -0.409 -23.332 1.00 84.62 97 SER A N 1
ATOM 718 C CA . SER A 1 97 ? 14.558 0.241 -22.190 1.00 84.62 97 SER A CA 1
ATOM 719 C C . SER A 1 97 ? 13.051 0.114 -22.340 1.00 84.62 97 SER A C 1
ATOM 721 O O . SER A 1 97 ? 12.508 0.475 -23.382 1.00 84.62 97 SER A O 1
ATOM 723 N N . ILE A 1 98 ? 12.373 -0.401 -21.317 1.00 86.25 98 ILE A N 1
ATOM 724 C CA . ILE A 1 98 ? 10.927 -0.637 -21.337 1.00 86.25 98 ILE A CA 1
ATOM 725 C C . ILE A 1 98 ? 10.311 0.112 -20.162 1.00 86.25 98 ILE A C 1
ATOM 727 O O . ILE A 1 98 ? 10.628 -0.158 -19.008 1.00 86.25 98 ILE A O 1
ATOM 731 N N . GLU A 1 99 ? 9.412 1.033 -20.471 1.00 85.31 99 GLU A N 1
ATOM 732 C CA . GLU A 1 99 ? 8.565 1.735 -19.519 1.00 85.31 99 GLU A CA 1
ATOM 733 C C . GLU A 1 99 ? 7.146 1.201 -19.694 1.00 85.31 99 GLU A C 1
ATOM 735 O O . GLU A 1 99 ? 6.517 1.365 -20.742 1.00 85.31 99 GLU A O 1
ATOM 740 N N . ILE A 1 100 ? 6.647 0.502 -18.678 1.00 84.44 100 ILE A N 1
ATOM 741 C CA . ILE A 1 100 ? 5.275 0.008 -18.688 1.00 84.44 100 ILE A CA 1
ATOM 742 C C . ILE A 1 100 ? 4.367 1.183 -18.350 1.00 84.44 100 ILE A C 1
ATOM 744 O O . ILE A 1 100 ? 4.508 1.782 -17.283 1.00 84.44 100 ILE A O 1
ATOM 748 N N . GLU A 1 101 ? 3.416 1.486 -19.235 1.00 79.81 101 GLU A N 1
ATOM 749 C CA . GLU A 1 101 ? 2.289 2.320 -18.849 1.00 79.81 101 GLU A CA 1
ATOM 750 C C . GLU A 1 101 ? 1.451 1.479 -17.902 1.00 79.81 101 GLU A C 1
ATOM 752 O O . GLU A 1 101 ? 0.620 0.660 -18.307 1.00 79.81 101 GLU A O 1
ATOM 757 N N . GLN A 1 102 ? 1.709 1.648 -16.608 1.00 64.94 102 GLN A N 1
ATOM 758 C CA . GLN A 1 102 ? 0.733 1.228 -15.629 1.00 64.94 102 GLN A CA 1
ATOM 759 C C . GLN A 1 102 ? -0.559 1.947 -16.023 1.00 64.94 102 GLN A C 1
ATOM 761 O O . GLN A 1 102 ? -0.505 3.157 -16.295 1.00 64.94 102 GLN A O 1
ATOM 766 N N . PRO A 1 103 ? -1.717 1.254 -16.099 1.00 52.22 103 PRO A N 1
ATOM 767 C CA . PRO A 1 103 ? -2.958 1.997 -16.032 1.00 52.22 103 PRO A CA 1
ATOM 768 C C . PRO A 1 103 ? -2.768 2.906 -14.834 1.00 52.22 103 PRO A C 1
ATOM 770 O O . PRO A 1 103 ? -2.303 2.446 -13.789 1.00 52.22 103 PRO A O 1
ATOM 773 N N . ALA A 1 104 ? -3.013 4.196 -15.015 1.00 46.41 104 ALA A N 1
ATOM 774 C CA . ALA A 1 104 ? -3.167 5.061 -13.881 1.00 46.41 104 ALA A CA 1
ATOM 775 C C . ALA A 1 104 ? -4.321 4.446 -13.079 1.00 46.41 104 ALA A C 1
ATOM 777 O O . ALA A 1 104 ? -5.478 4.808 -13.251 1.00 46.41 104 ALA A O 1
ATOM 778 N N . THR A 1 105 ? -4.016 3.510 -12.180 1.00 45.97 105 THR A N 1
ATOM 779 C CA . THR A 1 105 ? -4.737 3.335 -10.941 1.00 45.97 105 THR A CA 1
ATOM 780 C C . THR A 1 105 ? -4.361 4.564 -10.135 1.00 45.97 105 THR A C 1
ATOM 782 O O . THR A 1 105 ? -3.778 4.498 -9.059 1.00 45.97 105 THR A O 1
ATOM 785 N N . VAL A 1 106 ? -4.765 5.717 -10.662 1.00 39.53 106 VAL A N 1
ATOM 786 C CA . VAL A 1 106 ? -5.452 6.695 -9.863 1.00 39.53 106 VAL A CA 1
ATOM 787 C C . VAL A 1 106 ? -6.692 5.938 -9.385 1.00 39.53 106 VAL A C 1
ATOM 789 O O . VAL A 1 106 ? -7.796 6.037 -9.904 1.00 39.53 106 VAL A O 1
ATOM 792 N N . PHE A 1 107 ? -6.467 5.073 -8.397 1.00 43.12 107 PHE A N 1
ATOM 793 C CA . PHE A 1 107 ? -7.334 5.091 -7.258 1.00 43.12 107 PHE A CA 1
ATOM 794 C C . PHE A 1 107 ? -7.189 6.530 -6.789 1.00 43.12 107 PHE A C 1
ATOM 796 O O . PHE A 1 107 ? -6.208 6.858 -6.130 1.00 43.12 107 PHE A O 1
ATOM 803 N N . ASP A 1 108 ? -8.056 7.418 -7.281 1.00 38.81 108 ASP A N 1
ATOM 804 C CA . ASP A 1 108 ? -8.296 8.662 -6.579 1.00 38.81 108 ASP A CA 1
ATOM 805 C C . ASP A 1 108 ? -8.756 8.159 -5.215 1.00 38.81 108 ASP A C 1
ATOM 807 O O . ASP A 1 108 ? -9.846 7.574 -5.129 1.00 38.81 108 ASP A O 1
ATOM 811 N N . PRO A 1 109 ? -7.916 8.242 -4.164 1.00 47.25 109 PRO A N 1
ATOM 812 C CA . PRO A 1 109 ? -8.421 7.992 -2.831 1.00 47.25 109 PRO A CA 1
ATOM 813 C C . PRO A 1 109 ? -9.527 9.020 -2.717 1.00 47.25 109 PRO A C 1
ATOM 815 O O . PRO A 1 109 ? -9.190 10.196 -2.851 1.00 47.25 109 PRO A O 1
ATOM 818 N N . ILE A 1 110 ? -10.793 8.571 -2.624 1.00 50.22 110 ILE A N 1
ATOM 819 C CA . ILE A 1 110 ? -12.001 9.411 -2.547 1.00 50.22 110 ILE A CA 1
ATOM 820 C C . ILE A 1 110 ? -11.569 10.755 -2.009 1.00 50.22 110 ILE A C 1
ATOM 822 O O . ILE A 1 110 ? -11.167 10.783 -0.843 1.00 50.22 110 ILE A O 1
ATOM 826 N N . ASP A 1 111 ? -11.513 11.749 -2.906 1.00 53.47 111 ASP A N 1
ATOM 827 C CA . ASP A 1 111 ? -10.743 12.981 -2.744 1.00 53.47 111 ASP A CA 1
ATOM 828 C C . ASP A 1 111 ? -10.677 13.331 -1.257 1.00 53.47 111 ASP A C 1
ATOM 830 O O . ASP A 1 111 ? -11.726 13.511 -0.637 1.00 53.47 111 ASP A O 1
ATOM 834 N N . ALA A 1 112 ? -9.497 13.293 -0.628 1.00 52.19 112 ALA A N 1
ATOM 835 C CA . ALA A 1 112 ? -9.373 13.479 0.825 1.00 52.19 112 ALA A CA 1
ATOM 836 C C . ALA A 1 112 ? -9.924 14.853 1.283 1.00 52.19 112 ALA A C 1
ATOM 838 O O . ALA A 1 112 ? -10.030 15.146 2.478 1.00 52.19 112 ALA A O 1
ATOM 839 N N . GLU A 1 113 ? -10.317 15.700 0.328 1.00 55.84 113 GLU A N 1
ATOM 840 C CA . GLU A 1 113 ? -11.055 16.938 0.512 1.00 55.84 113 GLU A CA 1
ATOM 841 C C . GLU A 1 113 ? -12.590 16.823 0.502 1.00 55.84 113 GLU A C 1
ATOM 843 O O . GLU A 1 113 ? -13.264 17.786 0.880 1.00 55.84 113 GLU A O 1
ATOM 848 N N . HIS A 1 114 ? -13.162 15.668 0.157 1.00 66.56 114 HIS A N 1
ATOM 849 C CA . HIS A 1 114 ? -14.600 15.439 0.130 1.00 66.56 114 HIS A CA 1
ATOM 850 C C . HIS A 1 114 ? -15.171 15.594 1.543 1.00 66.56 114 HIS A C 1
ATOM 852 O O . HIS A 1 114 ? -14.755 14.928 2.495 1.00 66.56 114 HIS A O 1
ATOM 858 N N . THR A 1 115 ? -16.156 16.481 1.691 1.00 77.19 115 THR A N 1
ATOM 859 C CA . THR A 1 115 ? -16.703 16.906 2.990 1.00 77.19 115 THR A CA 1
ATOM 860 C C . THR A 1 115 ? -17.120 15.730 3.882 1.00 77.19 115 THR A C 1
ATOM 862 O O . THR A 1 115 ? -16.931 15.785 5.094 1.00 77.19 115 THR A O 1
ATOM 865 N N . LEU A 1 116 ? -17.617 14.639 3.288 1.00 83.19 116 LEU A N 1
ATOM 866 C CA . LEU A 1 116 ? -18.016 13.423 4.006 1.00 8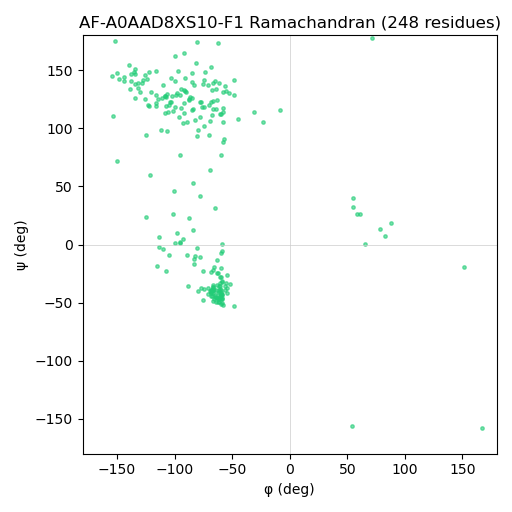3.19 116 LEU A CA 1
ATOM 867 C C . LEU A 1 116 ? -16.836 12.674 4.640 1.00 83.19 116 LEU A C 1
ATOM 869 O O . LEU A 1 116 ? -16.959 12.210 5.769 1.00 83.19 116 LEU A O 1
ATOM 873 N N . VAL A 1 117 ? -15.695 12.576 3.950 1.00 86.25 117 VAL A N 1
ATOM 874 C CA . VAL A 1 117 ? -14.503 11.900 4.486 1.00 86.25 117 VAL A CA 1
ATOM 875 C C . VAL A 1 117 ? -13.983 12.672 5.692 1.00 86.25 117 VAL A C 1
ATOM 877 O O . VAL A 1 117 ? -13.768 12.079 6.741 1.00 86.25 117 VAL A O 1
ATOM 880 N N . LYS A 1 118 ? -13.895 14.005 5.597 1.00 88.00 118 LYS A N 1
ATOM 881 C CA . LYS A 1 118 ? -13.508 14.868 6.726 1.00 88.00 118 LYS A CA 1
ATOM 882 C C . LYS A 1 118 ? -14.472 14.760 7.912 1.00 88.00 118 LYS A C 1
ATOM 884 O O . LYS A 1 118 ? -14.025 14.754 9.055 1.00 88.00 118 LYS A O 1
ATOM 889 N N . MET A 1 119 ? -15.780 14.648 7.659 1.00 89.44 119 MET A N 1
ATOM 890 C CA . MET A 1 119 ? -16.774 14.405 8.714 1.00 89.44 119 MET A CA 1
ATOM 891 C C . MET A 1 119 ? -16.538 13.061 9.407 1.00 89.44 119 MET A C 1
ATOM 893 O O . MET A 1 119 ? -16.534 13.007 10.633 1.00 89.44 119 MET A O 1
ATOM 897 N N . ILE A 1 120 ? -16.296 11.994 8.638 1.00 92.31 120 ILE A N 1
ATOM 898 C CA . ILE A 1 120 ? -16.009 10.666 9.190 1.00 92.31 120 ILE A CA 1
ATOM 899 C C . ILE A 1 120 ? -14.701 10.684 9.975 1.00 92.31 120 ILE A C 1
ATOM 901 O O . ILE A 1 120 ? -14.703 10.288 11.133 1.00 92.31 120 ILE A O 1
ATOM 905 N N . GLN A 1 121 ? -13.622 11.221 9.407 1.00 94.12 121 GLN A N 1
ATOM 906 C CA . GLN A 1 121 ? -12.338 11.400 10.088 1.00 94.12 121 GLN A CA 1
ATOM 907 C C . GLN A 1 121 ? -12.483 12.179 11.404 1.00 94.12 121 GLN A C 1
ATOM 909 O O . GLN A 1 121 ? -11.830 11.838 12.387 1.00 94.12 121 GLN A O 1
ATOM 914 N N . GLY A 1 122 ? -13.360 13.188 11.447 1.00 93.50 122 GLY A N 1
ATOM 915 C CA . GLY A 1 122 ? -13.662 13.962 12.653 1.00 93.50 122 GLY A CA 1
ATOM 916 C C . GLY A 1 122 ? -14.285 13.145 13.790 1.00 93.50 122 GLY A C 1
ATOM 917 O O . GLY A 1 122 ? -14.099 13.502 14.947 1.00 93.50 122 GLY A O 1
ATOM 918 N N . MET A 1 123 ? -14.950 12.026 13.484 1.00 95.12 123 MET A N 1
ATOM 919 C CA . MET A 1 123 ? -15.492 11.092 14.482 1.00 95.12 123 MET A CA 1
ATOM 920 C C . MET A 1 123 ? -14.427 10.140 15.055 1.00 95.12 123 MET A C 1
ATOM 922 O O . MET A 1 123 ? -14.727 9.294 15.902 1.00 95.12 123 MET A O 1
ATOM 926 N N . PHE A 1 124 ? -13.177 10.195 14.583 1.00 96.31 124 PHE A N 1
ATOM 927 C CA . PHE A 1 124 ? -12.133 9.296 15.061 1.00 96.31 124 PHE A CA 1
ATOM 928 C C . PHE A 1 124 ? -11.839 9.527 16.548 1.00 96.31 124 PHE A C 1
ATOM 930 O O . PHE A 1 124 ? -11.324 10.572 16.941 1.00 96.31 124 PHE A O 1
ATOM 937 N N . ARG A 1 125 ? -12.096 8.491 17.358 1.00 92.12 125 ARG A N 1
ATOM 938 C CA . ARG A 1 125 ? -11.976 8.503 18.825 1.00 92.12 125 ARG A CA 1
ATOM 939 C C . ARG A 1 125 ? -12.884 9.525 19.524 1.00 92.12 125 ARG A C 1
ATOM 941 O O . ARG A 1 125 ? -12.556 9.951 20.628 1.00 92.12 125 ARG A O 1
ATOM 948 N N . ASP A 1 126 ? -13.999 9.896 18.903 1.00 94.00 126 ASP A N 1
ATOM 949 C CA . ASP A 1 126 ? -15.029 10.689 19.567 1.00 94.00 126 ASP A CA 1
ATOM 950 C C . ASP A 1 126 ? -15.700 9.856 20.671 1.00 94.00 126 ASP A C 1
ATOM 952 O O . ASP A 1 126 ? -16.368 8.861 20.395 1.00 94.00 126 ASP A O 1
ATOM 956 N N . GLU A 1 127 ? -15.466 10.227 21.928 1.00 93.00 127 GLU A N 1
ATOM 957 C CA . GLU A 1 127 ? -16.030 9.552 23.101 1.00 93.00 127 GLU A CA 1
ATOM 958 C C . GLU A 1 127 ? -17.511 9.878 23.318 1.00 93.00 127 GLU A C 1
ATOM 960 O O . GLU A 1 127 ? -18.206 9.094 23.960 1.00 93.00 127 GLU A O 1
ATOM 965 N N . GLU A 1 128 ? -18.004 11.007 22.797 1.00 91.69 128 GLU A N 1
ATOM 966 C CA . GLU A 1 128 ? -19.385 11.446 23.016 1.00 91.69 128 GLU A CA 1
ATOM 967 C C . GLU A 1 128 ? -20.373 10.610 22.196 1.00 91.69 128 GLU A C 1
ATOM 969 O O . GLU A 1 128 ? -21.452 10.260 22.680 1.00 91.69 128 GLU A O 1
ATOM 974 N N . THR A 1 129 ? -19.997 10.257 20.964 1.00 92.06 129 THR A N 1
ATOM 975 C CA . THR A 1 129 ? -20.870 9.537 20.026 1.00 92.06 129 THR A CA 1
ATOM 976 C C . THR A 1 129 ? -20.528 8.059 19.856 1.00 92.06 129 THR A C 1
ATOM 978 O O . THR A 1 129 ? -21.298 7.331 19.221 1.00 92.06 129 THR A O 1
ATOM 981 N N . ALA A 1 130 ? -19.401 7.595 20.405 1.00 93.31 130 ALA A N 1
ATOM 982 C CA . ALA A 1 130 ? -18.991 6.200 20.303 1.00 93.31 130 ALA A CA 1
ATOM 983 C C . ALA A 1 130 ? -19.969 5.252 21.011 1.00 93.31 130 ALA A C 1
ATOM 985 O O . ALA A 1 130 ? -20.352 5.444 22.163 1.00 93.31 130 ALA A O 1
ATOM 986 N N . ASP A 1 131 ? -20.318 4.166 20.324 1.00 92.50 131 ASP A N 1
ATOM 987 C CA . ASP A 1 131 ? -21.190 3.101 20.827 1.00 92.50 131 ASP A CA 1
ATOM 988 C C . ASP A 1 131 ? -20.436 1.783 21.077 1.00 92.50 131 ASP A C 1
ATOM 990 O O . ASP A 1 131 ? -21.003 0.816 21.602 1.00 92.50 131 ASP A O 1
ATOM 994 N N . VAL A 1 132 ? -19.141 1.740 20.744 1.00 94.12 132 VAL A N 1
ATOM 995 C CA . VAL A 1 132 ? -18.252 0.607 21.007 1.00 94.12 132 VAL A CA 1
ATOM 996 C C . VAL A 1 132 ? -16.863 1.056 21.472 1.00 94.12 132 VAL A C 1
ATOM 998 O O . VAL A 1 132 ? -16.397 2.146 21.143 1.00 94.12 132 VAL A O 1
ATOM 1001 N N . LEU A 1 133 ? -16.171 0.194 22.218 1.00 95.50 133 LEU A N 1
ATOM 1002 C CA . LEU A 1 133 ? -14.855 0.469 22.795 1.00 95.50 133 LEU A CA 1
ATOM 1003 C C . LEU A 1 133 ? -13.898 -0.707 22.581 1.00 95.50 133 LEU A C 1
ATOM 1005 O O . LEU A 1 133 ? -14.180 -1.833 22.988 1.00 95.50 133 LEU A O 1
ATOM 1009 N N . PHE A 1 134 ? -12.728 -0.453 21.998 1.00 96.44 134 PHE A N 1
ATOM 1010 C CA . PHE A 1 134 ? -11.643 -1.435 21.987 1.00 96.44 134 PHE A CA 1
ATOM 1011 C C . PHE A 1 134 ? -10.682 -1.209 23.153 1.00 96.44 134 PHE A C 1
ATOM 1013 O O . PHE A 1 134 ? -10.216 -0.091 23.371 1.00 96.44 134 PHE A O 1
ATOM 1020 N N . GLU A 1 135 ? -10.315 -2.282 23.845 1.00 95.75 135 GLU A N 1
ATOM 1021 C CA . GLU A 1 135 ? -9.258 -2.305 24.857 1.00 95.75 135 GLU A CA 1
ATOM 1022 C C . GLU A 1 135 ? -8.032 -3.023 24.302 1.00 95.75 135 GLU A C 1
ATOM 1024 O O . GLU A 1 135 ? -7.945 -4.252 24.302 1.00 95.75 135 GLU A O 1
ATOM 1029 N N . VAL A 1 136 ? -7.058 -2.262 23.812 1.00 95.31 136 VAL A N 1
ATOM 1030 C CA . VAL A 1 136 ? -5.855 -2.836 23.205 1.00 95.31 136 VAL A CA 1
ATOM 1031 C C . VAL A 1 136 ? -4.785 -2.997 24.270 1.00 95.31 136 VAL A C 1
ATOM 1033 O O . VAL A 1 136 ? -4.392 -2.024 24.917 1.00 95.31 136 VAL A O 1
ATOM 1036 N N . SER A 1 137 ? -4.304 -4.222 24.477 1.00 91.75 137 SER A N 1
ATOM 1037 C CA . SER A 1 137 ? -3.329 -4.488 25.532 1.00 91.75 137 SER A CA 1
ATOM 1038 C C . SER A 1 137 ? -1.989 -3.823 25.243 1.00 91.75 137 SER A C 1
ATOM 1040 O O . SER A 1 137 ? -1.415 -3.980 24.164 1.00 91.75 137 SER A O 1
ATOM 1042 N N . LYS A 1 138 ? -1.454 -3.149 26.254 1.00 85.81 138 LYS A N 1
ATOM 1043 C CA . LYS A 1 138 ? -0.104 -2.607 26.278 1.00 85.81 138 LYS A CA 1
ATOM 1044 C C . LYS A 1 138 ? 0.720 -3.461 27.239 1.00 85.81 138 LYS A C 1
ATOM 1046 O O . LYS A 1 138 ? 0.392 -3.588 28.418 1.00 85.81 138 LYS A O 1
ATOM 1051 N N . MET A 1 139 ? 1.780 -4.088 26.731 1.00 74.38 139 MET A N 1
ATOM 1052 C CA . MET A 1 139 ? 2.790 -4.671 27.613 1.00 74.38 139 MET A CA 1
ATOM 1053 C C . MET A 1 139 ? 3.654 -3.542 28.158 1.00 74.38 139 MET A C 1
ATOM 1055 O O . MET A 1 139 ? 4.321 -2.851 27.390 1.00 74.38 139 MET A O 1
ATOM 1059 N N . GLU A 1 140 ? 3.650 -3.371 29.474 1.00 64.94 140 GLU A N 1
ATOM 1060 C CA . GLU A 1 140 ? 4.618 -2.522 30.156 1.00 64.94 140 GLU A CA 1
ATOM 1061 C C . GLU A 1 140 ? 5.725 -3.404 30.733 1.00 64.94 140 GLU A C 1
ATOM 1063 O O . GLU A 1 140 ? 5.471 -4.427 31.378 1.00 64.94 140 GLU A O 1
ATOM 1068 N N . ALA A 1 141 ? 6.970 -3.046 30.425 1.00 57.31 141 ALA A N 1
ATOM 1069 C CA . ALA A 1 141 ? 8.130 -3.628 31.074 1.00 57.31 141 ALA A CA 1
ATOM 1070 C C . ALA A 1 141 ? 8.357 -2.856 32.375 1.00 57.31 141 ALA A C 1
ATOM 1072 O O . ALA A 1 141 ? 8.625 -1.658 32.338 1.00 57.31 141 ALA A O 1
ATOM 1073 N N . ASN A 1 142 ? 8.234 -3.530 33.517 1.00 57.91 142 ASN A N 1
ATOM 1074 C CA . ASN A 1 142 ? 8.678 -2.962 34.785 1.00 57.91 142 ASN A CA 1
ATOM 1075 C C . ASN A 1 142 ? 10.213 -2.935 34.796 1.00 57.91 142 ASN A C 1
ATOM 1077 O O . ASN A 1 142 ? 10.838 -3.932 34.429 1.00 57.91 142 ASN A O 1
ATOM 1081 N N . GLU A 1 143 ? 10.810 -1.836 35.263 1.00 59.78 143 GLU A N 1
ATOM 1082 C CA . GLU A 1 143 ? 12.273 -1.678 35.390 1.00 59.78 143 GLU A CA 1
ATOM 1083 C C . GLU A 1 143 ? 12.915 -2.730 36.321 1.00 59.78 143 GLU A C 1
ATOM 1085 O O . GLU A 1 143 ? 14.099 -3.025 36.202 1.00 59.78 143 GLU A O 1
ATOM 1090 N N . ASP A 1 144 ? 12.118 -3.347 37.199 1.00 68.00 144 ASP A N 1
ATOM 1091 C CA . ASP A 1 144 ? 12.538 -4.331 38.208 1.00 68.00 144 ASP A CA 1
ATOM 1092 C C . ASP A 1 144 ? 12.284 -5.803 37.795 1.00 68.00 144 ASP A C 1
ATOM 1094 O O . ASP A 1 144 ? 12.538 -6.738 38.548 1.00 68.00 144 ASP A O 1
ATOM 1098 N N . GLY A 1 145 ? 11.746 -6.072 36.599 1.00 60.09 145 GLY A N 1
ATOM 1099 C CA . GLY A 1 145 ? 11.521 -7.451 36.126 1.00 60.09 145 GLY A CA 1
ATOM 1100 C C . GLY A 1 145 ? 10.488 -8.279 36.919 1.00 60.09 145 GLY A C 1
ATOM 1101 O O . GLY A 1 145 ? 10.206 -9.423 36.553 1.00 60.09 145 GLY A O 1
ATOM 1102 N N . SER A 1 146 ? 9.866 -7.723 37.963 1.00 63.78 146 SER A N 1
ATOM 1103 C CA . SER A 1 146 ? 8.772 -8.347 38.709 1.00 63.78 146 SER A CA 1
ATOM 1104 C C . SER A 1 146 ? 7.404 -8.097 38.036 1.00 63.78 146 SER A C 1
ATOM 1106 O O . SER A 1 146 ? 7.206 -7.108 37.333 1.00 63.78 146 SER A O 1
ATOM 1108 N N . LYS A 1 147 ? 6.494 -9.080 38.169 1.00 56.31 147 LYS A N 1
ATOM 1109 C CA . LYS A 1 147 ? 5.211 -9.307 37.448 1.00 56.31 147 LYS A CA 1
ATOM 1110 C C . LYS A 1 147 ? 4.713 -8.185 36.510 1.00 56.31 147 LYS A C 1
ATOM 1112 O O . LYS A 1 147 ? 4.271 -7.134 36.959 1.00 56.31 147 LYS A O 1
ATOM 1117 N N . ARG A 1 148 ? 4.657 -8.515 35.208 1.00 59.00 148 ARG A N 1
ATOM 1118 C CA . ARG A 1 148 ? 4.046 -7.739 34.108 1.00 59.00 148 ARG A CA 1
ATOM 1119 C C . ARG A 1 148 ? 2.663 -7.196 34.496 1.00 59.00 148 ARG A C 1
ATOM 1121 O O . ARG A 1 148 ? 1.700 -7.962 34.551 1.00 59.00 148 ARG A O 1
ATOM 1128 N N . GLY A 1 149 ? 2.551 -5.889 34.719 1.00 63.19 149 GLY A N 1
ATOM 1129 C CA . GLY A 1 149 ? 1.255 -5.216 34.736 1.00 63.19 149 GLY A CA 1
ATOM 1130 C C . GLY A 1 149 ? 0.683 -5.213 33.318 1.00 63.19 149 GLY A C 1
ATOM 1131 O O . GLY A 1 149 ? 1.344 -4.757 32.388 1.00 63.19 149 GLY A O 1
ATOM 1132 N N . LYS A 1 150 ? -0.518 -5.766 33.123 1.00 73.31 150 LYS A N 1
ATOM 1133 C CA . LYS A 1 150 ? -1.233 -5.668 31.844 1.00 73.31 150 LYS A CA 1
ATOM 1134 C C . LYS A 1 150 ? -2.082 -4.401 31.895 1.00 73.31 150 LYS A C 1
ATOM 1136 O O . LYS A 1 150 ? -3.078 -4.379 32.613 1.00 73.31 150 LYS A O 1
ATOM 1141 N N . SER A 1 151 ? -1.668 -3.356 31.183 1.00 86.19 151 SER A N 1
ATOM 1142 C CA . SER A 1 151 ? -2.475 -2.148 30.990 1.00 86.19 151 SER A CA 1
ATOM 1143 C C . SER A 1 151 ? -3.161 -2.184 29.622 1.00 86.19 151 SER A C 1
ATOM 1145 O O . SER A 1 151 ? -2.797 -2.972 28.742 1.00 86.19 151 SER A O 1
ATOM 1147 N N . TYR A 1 152 ? -4.193 -1.362 29.449 1.00 90.44 152 TYR A N 1
ATOM 1148 C CA . TYR A 1 152 ? -4.969 -1.272 28.215 1.00 90.44 152 TYR A CA 1
ATOM 1149 C C . TYR A 1 152 ? -5.008 0.172 27.723 1.00 90.44 152 TYR A C 1
ATOM 1151 O O . TYR A 1 152 ? -5.020 1.108 28.520 1.00 90.44 152 TYR A O 1
ATOM 1159 N N . ILE A 1 153 ? -5.014 0.345 26.402 1.00 94.81 153 ILE A N 1
ATOM 1160 C CA . ILE A 1 153 ? -5.322 1.619 25.755 1.00 94.81 153 ILE A CA 1
ATOM 1161 C C . ILE A 1 153 ? -6.713 1.511 25.144 1.00 94.81 153 ILE A C 1
ATOM 1163 O O . ILE A 1 153 ? -7.003 0.562 24.413 1.00 94.81 153 ILE A O 1
ATOM 1167 N N . HIS A 1 154 ? -7.548 2.499 25.442 1.00 95.38 154 HIS A N 1
ATOM 1168 C CA . HIS A 1 154 ? -8.929 2.557 24.996 1.00 95.38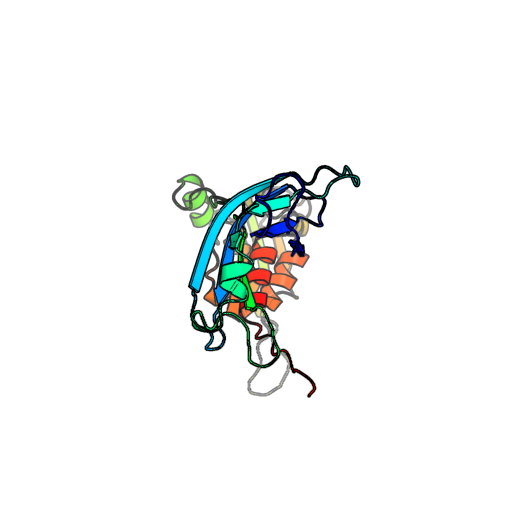 154 HIS A CA 1
ATOM 1169 C C . HIS A 1 154 ? -9.055 3.282 23.650 1.00 95.38 154 HIS A C 1
ATOM 1171 O O . HIS A 1 154 ? -8.515 4.380 23.461 1.00 95.38 154 HIS A O 1
ATOM 1177 N N . PHE A 1 155 ? -9.780 2.664 22.719 1.00 96.81 155 PHE A N 1
ATOM 1178 C CA . PHE A 1 155 ? -10.119 3.234 21.418 1.00 96.81 155 PHE A CA 1
ATOM 1179 C C . PHE A 1 155 ? -11.641 3.219 21.234 1.00 96.81 155 PHE A C 1
ATOM 1181 O O . PHE A 1 155 ? -12.189 2.191 20.823 1.00 96.81 155 PHE A O 1
ATOM 1188 N N . PRO A 1 156 ? -12.327 4.323 21.575 1.00 96.50 156 PRO A N 1
ATOM 1189 C CA . PRO A 1 156 ? -13.749 4.481 21.294 1.00 96.50 156 PRO A CA 1
ATOM 1190 C C . PRO A 1 156 ? -13.970 4.518 19.778 1.00 96.50 156 PRO A C 1
ATOM 1192 O O . PRO A 1 156 ? -13.147 5.062 19.030 1.00 96.50 156 PRO A O 1
ATOM 1195 N N . ALA A 1 157 ? -15.043 3.883 19.315 1.00 96.12 157 ALA A N 1
ATOM 1196 C CA . ALA A 1 157 ? -15.369 3.770 17.902 1.00 96.12 157 ALA A CA 1
ATOM 1197 C C . ALA A 1 157 ? -16.883 3.649 17.660 1.00 96.12 157 ALA A C 1
ATOM 1199 O O . ALA A 1 157 ? -17.679 3.550 18.591 1.00 96.12 157 ALA A O 1
ATOM 1200 N N . HIS A 1 158 ? -17.261 3.640 16.380 1.00 94.50 158 HIS A N 1
ATOM 1201 C CA . HIS A 1 158 ? -18.646 3.620 15.927 1.00 94.50 158 HIS A CA 1
ATOM 1202 C C . HIS A 1 158 ? -18.933 2.336 15.158 1.00 94.50 158 HIS A C 1
ATOM 1204 O O . HIS A 1 158 ? -18.342 2.079 14.103 1.00 94.50 158 HIS A O 1
ATOM 1210 N N . ARG A 1 159 ? -19.879 1.538 15.651 1.00 92.56 159 ARG A N 1
ATOM 1211 C CA . ARG A 1 159 ? -20.274 0.262 15.047 1.00 92.56 159 ARG A CA 1
ATOM 1212 C C . ARG A 1 159 ? -20.711 0.423 13.594 1.00 92.56 159 ARG A C 1
ATOM 1214 O O . ARG A 1 159 ? -20.373 -0.424 12.774 1.00 92.56 159 ARG A O 1
ATOM 1221 N N . SER A 1 160 ? -21.430 1.496 13.270 1.00 92.25 160 SER A N 1
ATOM 1222 C CA . SER A 1 160 ? -21.905 1.788 11.910 1.00 92.25 160 SER A CA 1
ATOM 1223 C C . SER A 1 160 ? -20.757 1.959 10.910 1.00 92.25 160 SER A C 1
ATO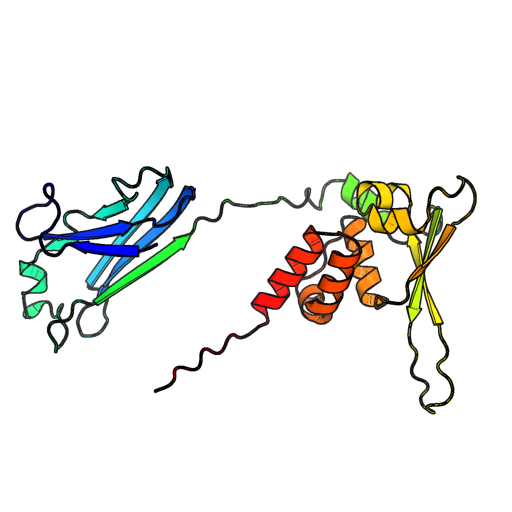M 1225 O O . SER A 1 160 ? -20.797 1.374 9.829 1.00 92.25 160 SER A O 1
ATOM 1227 N N . ILE A 1 161 ? -19.708 2.697 11.288 1.00 93.94 161 ILE A N 1
ATOM 1228 C CA . ILE A 1 161 ? -18.508 2.893 10.463 1.00 93.94 161 ILE A CA 1
ATOM 1229 C C . ILE A 1 161 ? -17.772 1.562 10.305 1.00 93.94 161 ILE A C 1
ATOM 1231 O O . ILE A 1 161 ? -17.452 1.159 9.190 1.00 93.94 161 ILE A O 1
ATOM 1235 N N . LEU A 1 162 ? -17.568 0.828 11.406 1.00 94.25 162 LEU A N 1
ATOM 1236 C CA . LEU A 1 162 ? -16.906 -0.479 11.364 1.00 94.25 162 LEU A CA 1
ATOM 1237 C C . LEU A 1 162 ? -17.658 -1.472 10.466 1.00 94.25 162 LEU A C 1
ATOM 1239 O O . LEU A 1 162 ? -17.030 -2.199 9.711 1.00 94.25 162 LEU A O 1
ATOM 1243 N N . GLN A 1 163 ? -18.991 -1.507 10.505 1.00 91.75 163 GLN A N 1
ATOM 1244 C CA . GLN A 1 163 ? -19.784 -2.412 9.666 1.00 91.75 163 GLN A CA 1
ATOM 1245 C C . GLN A 1 163 ? -19.624 -2.130 8.169 1.00 91.75 163 GLN A C 1
ATOM 1247 O O . GLN A 1 163 ? -19.643 -3.072 7.381 1.00 91.75 163 GLN A O 1
ATOM 1252 N N . GLY A 1 164 ? -19.472 -0.860 7.785 1.00 89.00 164 GLY A N 1
ATOM 1253 C CA . GLY A 1 164 ? -19.262 -0.473 6.390 1.00 89.00 164 GLY A CA 1
ATOM 1254 C C . GLY A 1 164 ? -17.819 -0.656 5.921 1.00 89.00 164 GLY A C 1
ATOM 1255 O O . GLY A 1 164 ? -17.594 -1.109 4.803 1.00 89.00 164 GLY A O 1
ATOM 1256 N N . CYS A 1 165 ? -16.849 -0.321 6.773 1.00 89.94 165 CYS A N 1
ATOM 1257 C CA . CYS A 1 165 ? -15.448 -0.160 6.375 1.00 89.94 165 CYS A CA 1
ATOM 1258 C C . CYS A 1 165 ? -14.519 -1.286 6.866 1.00 89.94 165 CYS A C 1
ATOM 1260 O O . CYS A 1 165 ? -13.461 -1.500 6.286 1.00 89.94 165 CYS A O 1
ATOM 1262 N N . ALA A 1 166 ? -14.881 -2.006 7.932 1.00 93.19 166 ALA A N 1
ATOM 1263 C CA . ALA A 1 166 ? -14.092 -3.104 8.498 1.00 93.19 166 ALA A CA 1
ATOM 1264 C C . ALA A 1 166 ? -14.985 -4.175 9.166 1.00 93.19 166 ALA A C 1
ATOM 1266 O O . ALA A 1 166 ? -14.997 -4.305 10.399 1.00 93.19 166 ALA A O 1
ATOM 1267 N N . PRO A 1 167 ? -15.734 -4.978 8.381 1.00 91.25 167 PRO A N 1
ATOM 1268 C CA . PRO A 1 167 ? -16.725 -5.918 8.913 1.00 91.25 167 PRO A CA 1
ATOM 1269 C C . PRO A 1 167 ? -16.170 -6.914 9.942 1.00 91.25 167 PRO A C 1
ATOM 1271 O O . PRO A 1 167 ? -16.863 -7.263 10.896 1.00 91.25 167 PRO A O 1
ATOM 1274 N N . MET A 1 168 ? -14.907 -7.330 9.799 1.00 92.12 168 MET A N 1
ATOM 1275 C CA . MET A 1 168 ? -14.241 -8.227 10.752 1.00 92.12 168 MET A CA 1
ATOM 1276 C C . MET A 1 168 ? -14.032 -7.579 12.124 1.00 92.12 168 MET A C 1
ATOM 1278 O O . MET A 1 168 ? -14.196 -8.248 13.142 1.00 92.12 168 MET A O 1
ATOM 1282 N N . LEU A 1 169 ? -13.724 -6.278 12.173 1.00 92.75 169 LEU A N 1
ATOM 1283 C CA . LEU A 1 169 ? -13.671 -5.534 13.434 1.00 92.75 169 LEU A CA 1
ATOM 1284 C C . LEU A 1 169 ? -15.065 -5.377 14.040 1.00 92.75 169 LEU A C 1
ATOM 1286 O O . LEU A 1 169 ? -15.227 -5.545 15.246 1.00 92.75 169 LEU A O 1
ATOM 1290 N N . ALA A 1 170 ? -16.079 -5.094 13.218 1.00 92.44 170 ALA A N 1
ATOM 1291 C CA . ALA A 1 170 ? -17.457 -4.985 13.692 1.00 92.44 170 ALA A CA 1
ATOM 1292 C C . ALA A 1 170 ? -17.965 -6.303 14.301 1.00 92.44 170 ALA A C 1
ATOM 1294 O O . ALA A 1 170 ? -18.650 -6.291 15.326 1.00 92.44 170 ALA A O 1
ATOM 1295 N N . ALA A 1 171 ? -17.597 -7.438 13.698 1.00 91.81 171 ALA A N 1
ATOM 1296 C CA . ALA A 1 171 ? -17.992 -8.769 14.145 1.00 91.81 171 ALA A CA 1
ATOM 1297 C C . ALA A 1 171 ? -17.486 -9.110 15.558 1.00 91.81 171 ALA A C 1
ATOM 1299 O O . ALA A 1 171 ? -18.131 -9.898 16.251 1.00 91.81 171 ALA A O 1
ATOM 1300 N N . LEU A 1 172 ? -16.396 -8.482 16.023 1.00 91.88 172 LEU A N 1
ATOM 1301 C CA . LEU A 1 172 ? -15.866 -8.678 17.379 1.00 91.88 172 LEU A CA 1
ATOM 1302 C C . LEU A 1 172 ? -16.870 -8.300 18.475 1.00 91.88 172 LEU A C 1
ATOM 1304 O O . LEU A 1 172 ? -16.835 -8.871 19.562 1.00 91.88 172 LEU A O 1
ATOM 1308 N N . PHE A 1 173 ? -17.787 -7.375 18.189 1.00 89.62 173 PHE A N 1
ATOM 1309 C CA . PHE A 1 173 ? -18.831 -6.962 19.128 1.00 89.62 173 PHE A CA 1
ATOM 1310 C C . PHE A 1 173 ? -20.141 -7.751 18.976 1.00 89.62 173 PHE A C 1
ATOM 1312 O O . PHE A 1 173 ? -21.144 -7.398 19.607 1.00 89.62 173 PHE A O 1
ATOM 1319 N N . GLY A 1 174 ? -20.171 -8.771 18.109 1.00 81.75 174 GLY A N 1
ATOM 1320 C CA . GLY A 1 174 ? -21.347 -9.597 17.831 1.00 81.75 174 GLY A CA 1
ATOM 1321 C C . GLY A 1 174 ? -22.594 -8.796 17.432 1.00 81.75 174 GLY A C 1
ATOM 1322 O O . GLY A 1 174 ? -22.523 -7.651 16.985 1.00 81.75 174 GLY A O 1
ATOM 1323 N N . THR A 1 175 ? -23.771 -9.388 17.635 1.00 69.00 175 THR A N 1
ATOM 1324 C CA . THR A 1 175 ? -25.084 -8.759 17.394 1.00 69.00 175 THR A CA 1
ATOM 1325 C C . THR A 1 175 ? -25.602 -7.963 18.600 1.00 69.00 175 THR A C 1
ATOM 1327 O O . THR A 1 175 ? -26.813 -7.814 18.736 1.00 69.00 175 THR A O 1
ATOM 1330 N N . SER A 1 176 ? -24.721 -7.510 19.506 1.00 60.47 176 SER A N 1
ATOM 1331 C CA . SER A 1 176 ? -25.117 -6.905 20.789 1.00 60.47 176 SER A CA 1
ATOM 1332 C C . SER A 1 176 ? -26.199 -5.828 20.658 1.00 60.47 176 SER A C 1
ATOM 1334 O O . SER A 1 176 ? -26.210 -5.037 19.712 1.00 60.47 176 SER A O 1
ATOM 1336 N N . ASN A 1 177 ? -27.106 -5.824 21.638 1.00 56.72 177 ASN A N 1
ATOM 1337 C CA . ASN A 1 177 ? -28.287 -4.968 21.687 1.00 56.72 177 ASN A CA 1
ATOM 1338 C C . ASN A 1 177 ? -27.916 -3.480 21.589 1.00 56.72 177 ASN A C 1
ATOM 1340 O O . ASN A 1 177 ? -27.001 -3.008 22.260 1.00 56.72 177 ASN A O 1
ATOM 1344 N N . LYS A 1 178 ? -28.673 -2.732 20.779 1.00 57.72 178 LYS A N 1
ATOM 1345 C CA . LYS A 1 178 ? -28.595 -1.266 20.705 1.00 57.72 178 LYS A CA 1
ATOM 1346 C C . LYS A 1 178 ? -28.924 -0.669 22.081 1.00 57.72 178 LYS A C 1
ATOM 1348 O O . LYS A 1 178 ? -30.078 -0.756 22.494 1.00 57.72 178 LYS A O 1
ATOM 1353 N N . GLY A 1 179 ? -27.951 -0.060 22.762 1.00 59.69 179 GLY A N 1
ATOM 1354 C CA . GLY A 1 179 ? -28.220 0.777 23.941 1.00 59.69 179 GLY A CA 1
ATOM 1355 C C . GLY A 1 179 ? -27.122 0.862 25.004 1.00 59.69 179 GLY A C 1
ATOM 1356 O O . GLY A 1 179 ? -27.141 1.813 25.777 1.00 59.69 179 GLY A O 1
ATOM 1357 N N . GLU A 1 180 ? -26.170 -0.072 25.045 1.00 68.19 180 GLU A N 1
ATOM 1358 C CA . GLU A 1 180 ? -25.071 -0.075 26.025 1.00 68.19 180 GLU A CA 1
ATOM 1359 C C . GLU A 1 180 ? -23.714 -0.112 25.305 1.00 68.19 180 GLU A C 1
ATOM 1361 O O . GLU A 1 180 ? -23.590 -0.757 24.260 1.00 68.19 180 GLU A O 1
ATOM 1366 N N . LEU A 1 181 ? -22.715 0.599 25.844 1.00 77.06 181 LEU A N 1
ATOM 1367 C CA . LEU A 1 181 ? -21.360 0.645 25.288 1.00 77.06 181 LEU A CA 1
ATOM 1368 C C . LEU A 1 181 ? -20.776 -0.773 25.268 1.00 77.06 181 LEU A C 1
ATOM 1370 O O . LEU A 1 181 ? -20.520 -1.363 26.318 1.00 77.06 181 LEU A O 1
ATOM 1374 N N . ALA A 1 182 ? -20.564 -1.330 24.076 1.00 86.75 182 ALA A N 1
ATOM 1375 C CA . ALA A 1 182 ? -19.989 -2.664 23.948 1.00 86.75 182 ALA A CA 1
ATOM 1376 C C . ALA A 1 182 ? -18.459 -2.580 23.932 1.00 86.75 182 ALA A C 1
ATOM 1378 O O . ALA A 1 182 ? -17.887 -1.901 23.082 1.00 86.75 182 ALA A O 1
ATOM 1379 N N . THR A 1 183 ? -17.797 -3.314 24.826 1.00 92.12 183 THR A N 1
ATOM 1380 C CA . THR A 1 183 ? -16.332 -3.316 24.953 1.00 92.12 183 THR A CA 1
ATOM 1381 C C . THR A 1 183 ? -15.736 -4.641 24.484 1.00 92.12 183 THR A C 1
ATOM 1383 O O . THR A 1 183 ? -16.258 -5.705 24.818 1.00 92.12 183 THR A O 1
ATOM 1386 N N . VAL A 1 184 ? -14.629 -4.599 23.736 1.00 93.75 184 VAL A N 1
ATOM 1387 C CA . VAL A 1 184 ? -13.883 -5.800 23.331 1.00 93.75 184 VAL A CA 1
ATOM 1388 C C . VAL A 1 184 ? -12.383 -5.628 23.527 1.00 93.75 184 VAL A C 1
ATOM 1390 O O . VAL A 1 184 ? -11.810 -4.589 23.204 1.00 93.75 184 VAL A O 1
ATOM 1393 N N . ALA A 1 185 ? -11.729 -6.671 24.032 1.00 93.12 185 ALA A N 1
ATOM 1394 C CA . ALA A 1 185 ? -10.293 -6.658 24.255 1.00 93.12 185 ALA A CA 1
ATOM 1395 C C . ALA A 1 185 ? -9.522 -7.196 23.039 1.00 93.12 185 ALA A C 1
ATOM 1397 O O . ALA A 1 185 ? -9.832 -8.261 22.505 1.00 93.12 185 ALA A O 1
ATOM 1398 N N . VAL A 1 186 ? -8.475 -6.477 22.632 1.00 93.06 186 VAL A N 1
ATOM 1399 C CA . VAL A 1 186 ? -7.544 -6.855 21.560 1.00 93.06 186 VAL A CA 1
ATOM 1400 C C . VAL A 1 186 ? -6.173 -7.081 22.188 1.00 93.06 186 VAL A C 1
ATOM 1402 O O . VAL A 1 186 ? -5.660 -6.224 22.910 1.00 93.06 186 VAL A O 1
ATOM 1405 N N . HIS A 1 187 ? -5.579 -8.255 21.978 1.00 90.19 187 HIS A N 1
ATOM 1406 C CA . HIS A 1 187 ? -4.354 -8.657 22.687 1.00 90.19 187 HIS A CA 1
ATOM 1407 C C . HIS A 1 187 ? -3.129 -8.836 21.796 1.00 90.19 187 HIS A C 1
ATOM 1409 O O . HIS A 1 187 ? -2.006 -8.855 22.289 1.00 90.19 187 HIS A O 1
ATOM 1415 N N . ASP A 1 188 ? -3.339 -8.984 20.499 1.00 87.62 188 ASP A N 1
ATOM 1416 C CA . ASP A 1 188 ? -2.329 -9.419 19.543 1.00 87.62 188 ASP A CA 1
ATOM 1417 C C . ASP A 1 188 ? -1.941 -8.330 18.543 1.00 87.62 188 ASP A C 1
ATOM 1419 O O . ASP A 1 188 ? -1.149 -8.571 17.641 1.00 87.62 188 ASP A O 1
ATOM 1423 N N . VAL A 1 189 ? -2.443 -7.109 18.740 1.00 93.88 189 VAL A N 1
ATOM 1424 C CA . VAL A 1 189 ? -2.043 -5.937 17.960 1.00 93.88 189 VAL A CA 1
ATOM 1425 C C . VAL A 1 189 ? -1.464 -4.879 18.886 1.00 93.88 189 VAL A C 1
ATOM 1427 O O . VAL A 1 189 ? -2.052 -4.535 19.911 1.00 93.88 189 VAL A O 1
ATOM 1430 N N . LYS A 1 190 ? -0.296 -4.338 18.520 1.00 94.00 190 LYS A N 1
ATOM 1431 C CA . LYS A 1 190 ? 0.335 -3.233 19.254 1.00 94.00 190 LYS A CA 1
ATOM 1432 C C . LYS A 1 190 ? -0.593 -2.009 19.233 1.00 94.00 190 LYS A C 1
ATOM 1434 O O . LYS A 1 190 ? -1.098 -1.670 18.162 1.00 94.00 190 LYS A O 1
ATOM 1439 N N . PRO A 1 191 ? -0.750 -1.254 20.338 1.00 95.06 191 PRO A N 1
ATOM 1440 C CA . PRO A 1 191 ? -1.653 -0.101 20.358 1.00 95.06 191 PRO A CA 1
ATOM 1441 C C . PRO A 1 191 ? -1.370 0.958 19.282 1.00 95.06 191 PRO A C 1
ATOM 1443 O O . PRO A 1 191 ? -2.300 1.536 18.726 1.00 95.06 191 PRO A O 1
ATOM 1446 N N . LYS A 1 192 ? -0.093 1.190 18.944 1.00 95.62 192 LYS A N 1
ATOM 1447 C CA . LYS A 1 192 ? 0.302 2.103 17.857 1.00 95.62 192 LYS A CA 1
ATOM 1448 C C . LYS A 1 192 ? -0.247 1.639 16.502 1.00 95.62 192 LYS A C 1
ATOM 1450 O O . LYS A 1 192 ? -0.819 2.444 15.778 1.00 95.62 192 LYS A O 1
ATOM 1455 N N . VAL A 1 193 ? -0.101 0.351 16.199 1.00 96.38 193 VAL A N 1
ATOM 1456 C CA . VAL A 1 193 ? -0.548 -0.271 14.944 1.00 96.38 193 VAL A CA 1
ATOM 1457 C C . VAL A 1 193 ? -2.070 -0.294 14.880 1.00 96.38 193 VAL A C 1
ATOM 1459 O O . VAL A 1 193 ? -2.642 0.124 13.880 1.00 96.38 193 VAL A O 1
ATOM 1462 N N . PHE A 1 194 ? -2.735 -0.665 15.979 1.00 97.19 194 PHE A N 1
ATOM 1463 C CA . PHE A 1 194 ? -4.195 -0.636 16.055 1.00 97.19 194 PHE A CA 1
ATOM 1464 C C . PHE A 1 194 ? -4.749 0.775 15.827 1.00 97.19 194 PHE A C 1
ATOM 1466 O O . PHE A 1 194 ? -5.741 0.940 15.126 1.00 97.19 194 PHE A O 1
ATOM 1473 N N . ARG A 1 195 ? -4.079 1.811 16.354 1.00 96.88 195 ARG A N 1
ATOM 1474 C CA . ARG A 1 195 ? -4.446 3.210 16.094 1.00 96.88 195 ARG A CA 1
ATOM 1475 C C . ARG A 1 195 ? -4.372 3.560 14.608 1.00 96.88 195 ARG A C 1
ATOM 1477 O O . ARG A 1 195 ? -5.281 4.221 14.124 1.00 96.88 195 ARG A O 1
ATOM 1484 N N . LEU A 1 196 ? -3.301 3.165 13.913 1.00 96.81 196 LEU A N 1
ATOM 1485 C CA . LEU A 1 196 ? -3.135 3.426 12.475 1.00 96.81 196 LEU A CA 1
ATOM 1486 C C . LEU A 1 196 ? -4.198 2.693 11.656 1.00 96.81 196 LEU A C 1
ATOM 1488 O O . LEU A 1 196 ? -4.809 3.283 10.772 1.00 96.81 196 LEU A O 1
ATOM 1492 N N . LEU A 1 197 ? -4.455 1.435 12.008 1.00 96.75 197 LEU A N 1
ATOM 1493 C CA . LEU A 1 197 ? -5.477 0.609 11.385 1.00 96.75 197 LEU A CA 1
ATOM 1494 C C . LEU A 1 197 ? -6.872 1.219 11.568 1.00 96.75 197 LEU A C 1
ATOM 1496 O O . LEU A 1 197 ? -7.590 1.408 10.592 1.00 96.75 197 LEU A O 1
ATOM 1500 N N . LEU A 1 198 ? -7.239 1.604 12.793 1.00 97.12 198 LEU A N 1
ATOM 1501 C CA . LEU A 1 198 ? -8.525 2.245 13.061 1.00 97.12 198 LEU A CA 1
ATOM 1502 C C . LEU A 1 198 ? -8.623 3.621 12.388 1.00 97.12 198 LEU A C 1
ATOM 1504 O O . LEU A 1 198 ? -9.671 3.952 11.854 1.00 97.12 198 LEU A O 1
ATOM 1508 N N . TRP A 1 199 ? -7.546 4.410 12.362 1.00 96.56 199 TRP A N 1
ATOM 1509 C CA . TRP A 1 199 ? -7.513 5.690 11.644 1.00 96.56 199 TRP A CA 1
ATOM 1510 C C . TRP A 1 199 ? -7.794 5.510 10.148 1.00 96.56 199 TRP A C 1
ATOM 1512 O O . TRP A 1 199 ? -8.593 6.250 9.579 1.00 96.56 199 TRP A O 1
ATOM 1522 N N . TYR A 1 200 ? -7.210 4.477 9.538 1.00 95.50 200 TYR A N 1
ATOM 1523 C CA . TYR A 1 200 ? -7.451 4.138 8.138 1.00 95.50 200 TYR A CA 1
ATOM 1524 C C . TYR A 1 200 ? -8.920 3.785 7.867 1.00 95.50 200 TYR A C 1
ATOM 1526 O O . TYR A 1 200 ? -9.508 4.261 6.901 1.00 95.50 200 TYR A O 1
ATOM 1534 N N . VAL A 1 201 ? -9.557 3.033 8.771 1.00 95.12 201 VAL A N 1
ATOM 1535 C CA . VAL A 1 201 ? -10.994 2.700 8.690 1.00 95.12 201 VAL A CA 1
ATOM 1536 C C . VAL A 1 201 ? -11.888 3.949 8.713 1.00 95.12 201 VAL A C 1
ATOM 1538 O O . VAL A 1 201 ? -12.960 3.944 8.118 1.00 95.12 201 VAL A O 1
ATOM 1541 N N . TYR A 1 202 ? -11.440 5.036 9.345 1.00 95.38 202 TYR A N 1
ATOM 1542 C CA . TYR A 1 202 ? -12.135 6.330 9.362 1.00 95.38 202 TYR A CA 1
ATOM 1543 C C . TYR A 1 202 ? -11.828 7.195 8.124 1.00 95.38 202 TYR A C 1
ATOM 1545 O O . TYR A 1 202 ? -12.143 8.383 8.100 1.00 95.38 202 TYR A O 1
ATOM 1553 N N . GLY A 1 203 ? -11.213 6.619 7.088 1.00 91.12 203 GLY A N 1
ATOM 1554 C CA . GLY A 1 203 ? -10.815 7.326 5.870 1.00 91.12 203 GLY A CA 1
ATOM 1555 C C . GLY A 1 203 ? -9.534 8.142 6.037 1.00 91.12 203 GLY A C 1
ATOM 1556 O O . GLY A 1 203 ? -9.238 9.000 5.209 1.00 91.12 203 GLY A O 1
ATOM 1557 N N . GLY A 1 204 ? -8.790 7.931 7.121 1.00 91.25 204 GLY A N 1
ATOM 1558 C CA . GLY A 1 204 ? -7.499 8.558 7.348 1.00 91.25 204 GLY A CA 1
ATOM 1559 C C . GLY A 1 204 ? -6.395 7.962 6.476 1.00 91.25 204 GLY A C 1
ATOM 1560 O O . GLY A 1 204 ? -6.381 6.769 6.189 1.00 91.25 204 GLY A O 1
ATOM 1561 N N . THR A 1 205 ? -5.417 8.775 6.090 1.00 91.00 205 THR A N 1
ATOM 1562 C CA . THR A 1 205 ? -4.213 8.288 5.407 1.00 91.00 205 THR A CA 1
ATOM 1563 C C . THR A 1 205 ? -3.115 7.961 6.420 1.00 91.00 205 THR A C 1
ATOM 1565 O O . THR A 1 205 ? -2.968 8.631 7.448 1.00 91.00 205 THR A O 1
ATOM 1568 N N . VAL A 1 206 ? -2.344 6.907 6.148 1.00 90.56 206 VAL A N 1
ATOM 1569 C CA . VAL A 1 206 ? -1.146 6.543 6.918 1.00 90.56 206 VAL A CA 1
ATOM 1570 C C . VAL A 1 206 ? 0.069 6.984 6.111 1.00 90.56 206 VAL A C 1
ATOM 1572 O O . VAL A 1 206 ? 0.159 6.677 4.926 1.00 90.56 206 VAL A O 1
ATOM 1575 N N . SER A 1 207 ? 0.981 7.739 6.725 1.00 90.38 207 SER A N 1
ATOM 1576 C CA . SER A 1 207 ? 2.153 8.253 6.011 1.00 90.38 207 SER A CA 1
ATOM 1577 C C . SER A 1 207 ? 3.114 7.125 5.626 1.00 90.38 207 SER A C 1
ATOM 1579 O O . SER A 1 207 ? 3.203 6.110 6.323 1.00 90.38 207 SER A O 1
ATOM 1581 N N . ASN A 1 208 ? 3.878 7.316 4.548 1.00 87.38 208 ASN A N 1
ATOM 1582 C CA . ASN A 1 208 ? 4.860 6.327 4.100 1.00 87.38 208 ASN A CA 1
ATOM 1583 C C . ASN A 1 208 ? 5.917 6.022 5.170 1.00 87.38 208 ASN A C 1
ATOM 1585 O O . ASN A 1 208 ? 6.371 4.888 5.280 1.00 87.38 208 ASN A O 1
ATOM 1589 N N . GLU A 1 209 ? 6.286 6.996 6.001 1.00 88.75 209 GLU A N 1
ATOM 1590 C CA . GLU A 1 209 ? 7.231 6.799 7.104 1.00 88.75 209 GLU A CA 1
ATOM 1591 C C . GLU A 1 209 ? 6.639 5.883 8.179 1.00 88.75 209 GLU A C 1
ATOM 1593 O O . GLU A 1 209 ? 7.332 5.006 8.693 1.00 88.75 209 GLU A O 1
ATOM 1598 N N . ALA A 1 210 ? 5.355 6.060 8.507 1.00 88.75 210 ALA A N 1
ATOM 1599 C CA . ALA A 1 210 ? 4.657 5.206 9.461 1.00 88.75 210 ALA A CA 1
ATOM 1600 C C . ALA A 1 210 ? 4.451 3.791 8.903 1.00 88.75 210 ALA A C 1
ATOM 1602 O O . ALA A 1 210 ? 4.652 2.824 9.639 1.00 88.75 210 ALA A O 1
ATOM 1603 N N . LEU A 1 211 ? 4.119 3.672 7.610 1.00 90.56 211 LEU A N 1
ATOM 1604 C CA . LEU A 1 211 ? 4.054 2.384 6.920 1.00 90.56 211 LEU A CA 1
ATOM 1605 C C . LEU A 1 211 ? 5.405 1.676 6.989 1.00 90.56 211 LEU A C 1
ATOM 1607 O O . LEU A 1 211 ? 5.449 0.549 7.448 1.00 90.56 211 LEU A O 1
ATOM 1611 N N . LYS A 1 212 ? 6.514 2.336 6.634 1.00 89.94 212 LYS A N 1
ATOM 1612 C CA . LYS A 1 212 ? 7.857 1.729 6.668 1.00 89.94 212 LYS A CA 1
ATOM 1613 C C . LYS A 1 212 ? 8.306 1.350 8.083 1.00 89.94 212 LYS A C 1
ATOM 1615 O O . LYS A 1 212 ? 8.912 0.300 8.265 1.00 89.94 212 LYS A O 1
ATOM 1620 N N . ALA A 1 213 ? 7.999 2.174 9.087 1.00 91.62 213 ALA A N 1
ATOM 1621 C CA . ALA A 1 213 ? 8.442 1.945 10.463 1.00 91.62 213 ALA A CA 1
ATOM 1622 C C . ALA A 1 213 ? 7.818 0.699 11.115 1.00 91.62 213 ALA A C 1
ATOM 1624 O O . ALA A 1 213 ? 8.493 0.021 11.886 1.00 91.62 213 ALA A O 1
ATOM 1625 N N . ASP A 1 214 ? 6.547 0.406 10.823 1.00 92.00 214 ASP A N 1
ATOM 1626 C CA . ASP A 1 214 ? 5.807 -0.709 11.428 1.00 92.00 214 ASP A CA 1
ATOM 1627 C C . ASP A 1 214 ? 5.223 -1.665 10.365 1.00 92.00 214 ASP A C 1
ATOM 1629 O O . ASP A 1 214 ? 4.247 -2.363 10.637 1.00 92.00 214 ASP A O 1
ATOM 1633 N N . ALA A 1 215 ? 5.805 -1.707 9.157 1.00 91.44 215 ALA A N 1
ATOM 1634 C CA . ALA A 1 215 ? 5.228 -2.351 7.968 1.00 91.44 215 ALA A CA 1
ATOM 1635 C C . ALA A 1 215 ? 4.728 -3.768 8.240 1.00 91.44 215 ALA A C 1
ATOM 1637 O O . ALA A 1 215 ? 3.566 -4.075 7.999 1.00 91.44 215 ALA A O 1
ATOM 1638 N N . LYS A 1 216 ? 5.590 -4.614 8.812 1.00 93.75 216 LYS A N 1
ATOM 1639 C CA . LYS A 1 216 ? 5.253 -6.006 9.119 1.00 93.75 216 LYS A CA 1
ATOM 1640 C C . LYS A 1 216 ? 4.071 -6.118 10.084 1.00 93.75 216 LYS A C 1
ATOM 1642 O O . LYS A 1 216 ? 3.145 -6.873 9.820 1.00 93.75 216 LYS A O 1
ATOM 1647 N N . ASP A 1 217 ? 4.077 -5.340 11.167 1.00 95.38 217 ASP A N 1
ATOM 1648 C CA . ASP A 1 217 ? 2.981 -5.378 12.139 1.00 95.38 217 ASP A CA 1
ATOM 1649 C C . ASP A 1 217 ? 1.670 -4.839 11.531 1.00 95.38 217 ASP A C 1
ATOM 1651 O O . ASP A 1 217 ? 0.590 -5.320 11.872 1.00 95.38 217 ASP A O 1
ATOM 1655 N N . ILE A 1 218 ? 1.751 -3.839 10.640 1.00 95.88 218 ILE A N 1
ATOM 1656 C CA . ILE A 1 218 ? 0.593 -3.296 9.916 1.00 95.88 218 ILE A CA 1
ATOM 1657 C C . ILE A 1 218 ? 0.034 -4.340 8.948 1.00 95.88 218 ILE A C 1
ATOM 1659 O O . ILE A 1 218 ? -1.179 -4.524 8.933 1.00 95.88 218 ILE A O 1
ATOM 1663 N N . VAL A 1 219 ? 0.885 -5.042 8.191 1.00 95.88 219 VAL A N 1
ATOM 1664 C CA . VAL A 1 219 ? 0.476 -6.139 7.297 1.00 95.88 219 VAL A CA 1
ATOM 1665 C C . VAL A 1 219 ? -0.241 -7.229 8.087 1.00 95.88 219 VAL A C 1
ATOM 1667 O O . VAL A 1 219 ? -1.374 -7.565 7.748 1.00 95.88 219 VAL A O 1
ATOM 1670 N N . ASP A 1 220 ? 0.363 -7.717 9.173 1.00 96.12 220 ASP A N 1
ATOM 1671 C CA . ASP A 1 220 ? -0.209 -8.784 10.002 1.00 96.12 220 ASP A CA 1
ATOM 1672 C C . ASP A 1 220 ? -1.580 -8.374 10.580 1.00 96.12 220 ASP A C 1
ATOM 1674 O O . ASP A 1 220 ? -2.548 -9.140 10.545 1.00 96.12 220 ASP A O 1
ATOM 1678 N N . ALA A 1 221 ? -1.700 -7.138 11.079 1.00 96.00 221 ALA A N 1
ATOM 1679 C CA . ALA A 1 221 ? -2.951 -6.628 11.636 1.00 96.00 221 ALA A CA 1
ATOM 1680 C C . ALA A 1 221 ? -4.022 -6.372 10.559 1.00 96.00 221 ALA A C 1
ATOM 1682 O O . ALA A 1 221 ? -5.196 -6.693 10.765 1.00 96.00 221 ALA A O 1
ATOM 1683 N N . ALA A 1 222 ? -3.639 -5.792 9.421 1.00 95.00 222 ALA A N 1
ATOM 1684 C CA . ALA A 1 222 ? -4.545 -5.495 8.318 1.00 95.00 222 ALA A CA 1
ATOM 1685 C C . ALA A 1 222 ? -5.063 -6.779 7.656 1.00 95.00 222 ALA A C 1
ATOM 1687 O O . ALA A 1 222 ? -6.253 -6.861 7.361 1.00 95.00 222 ALA A O 1
ATOM 1688 N N . ASP A 1 223 ? -4.216 -7.799 7.500 1.00 95.56 223 ASP A N 1
ATOM 1689 C CA . ASP A 1 223 ? -4.613 -9.120 7.008 1.00 95.56 223 ASP A CA 1
ATOM 1690 C C . ASP A 1 223 ? -5.622 -9.782 7.953 1.00 95.56 223 ASP A C 1
ATOM 1692 O O . ASP A 1 223 ? -6.719 -10.164 7.535 1.00 95.56 223 ASP A O 1
ATOM 1696 N N . LYS A 1 224 ? -5.313 -9.795 9.259 1.00 93.75 224 LYS A N 1
ATOM 1697 C CA . LYS A 1 224 ? -6.190 -10.361 10.292 1.00 93.75 224 LYS A CA 1
ATOM 1698 C C . LYS A 1 224 ? -7.600 -9.763 10.267 1.00 93.75 224 LYS A C 1
ATOM 1700 O O . LYS A 1 224 ? -8.580 -10.484 10.459 1.00 93.75 224 LYS A O 1
ATOM 1705 N N . TYR A 1 225 ? -7.707 -8.449 10.081 1.00 93.31 225 TYR A N 1
ATOM 1706 C CA . TYR A 1 225 ? -8.989 -7.740 10.057 1.00 93.31 225 TYR A CA 1
ATOM 1707 C C . TYR A 1 225 ? -9.526 -7.481 8.645 1.00 93.31 225 TYR A C 1
ATOM 1709 O O . TYR A 1 225 ? -10.521 -6.773 8.496 1.00 93.31 225 TYR A O 1
ATOM 1717 N N . SER A 1 226 ? -8.910 -8.083 7.624 1.00 93.00 226 SER A N 1
ATOM 1718 C CA . SER A 1 226 ? -9.320 -8.002 6.217 1.00 93.00 226 SER A CA 1
ATOM 1719 C C . SER A 1 226 ? -9.436 -6.569 5.676 1.00 93.00 226 SER A C 1
ATOM 1721 O O . SER A 1 226 ? -10.343 -6.256 4.908 1.00 93.00 226 SER A O 1
ATOM 1723 N N . ILE A 1 227 ? -8.502 -5.694 6.057 1.00 92.31 227 ILE A N 1
ATOM 1724 C CA . ILE A 1 227 ? -8.379 -4.321 5.541 1.00 92.31 227 ILE A CA 1
ATOM 1725 C C . ILE A 1 227 ? -7.352 -4.343 4.406 1.00 92.31 227 ILE A C 1
ATOM 1727 O O . ILE A 1 227 ? -6.182 -4.001 4.577 1.00 92.31 227 ILE A O 1
ATOM 1731 N N . VAL A 1 228 ? -7.804 -4.831 3.250 1.00 90.81 228 VAL A N 1
ATOM 1732 C CA . VAL A 1 228 ? -6.948 -5.200 2.111 1.00 90.81 228 VAL A CA 1
ATOM 1733 C C . VAL A 1 228 ? -6.117 -4.022 1.602 1.00 90.81 228 VAL A C 1
ATOM 1735 O O . VAL A 1 228 ? -4.918 -4.177 1.392 1.00 90.81 228 VAL A O 1
ATOM 1738 N N . ASP A 1 229 ? -6.707 -2.836 1.475 1.00 89.56 229 ASP A N 1
ATOM 1739 C CA . ASP A 1 229 ? -6.009 -1.679 0.903 1.00 89.56 229 ASP A CA 1
ATOM 1740 C C . ASP A 1 229 ? -4.848 -1.200 1.791 1.00 89.56 229 ASP A C 1
ATOM 1742 O O . ASP A 1 229 ? -3.762 -0.889 1.298 1.00 89.56 229 ASP A O 1
ATOM 1746 N N . LEU A 1 230 ? -5.028 -1.225 3.119 1.00 92.31 230 LEU A N 1
ATOM 1747 C CA . LEU A 1 230 ? -3.957 -0.908 4.068 1.00 92.31 230 LEU A CA 1
ATOM 1748 C C . LEU A 1 230 ? -2.846 -1.963 4.034 1.00 92.31 230 LEU A C 1
ATOM 1750 O O . LEU A 1 230 ? -1.668 -1.612 4.118 1.00 92.31 230 LEU A O 1
ATOM 1754 N N . LYS A 1 231 ? -3.213 -3.244 3.900 1.00 94.06 231 LYS A N 1
ATOM 1755 C CA . LYS A 1 231 ? -2.252 -4.341 3.754 1.00 94.06 231 LYS A CA 1
ATOM 1756 C C . LYS A 1 231 ? -1.381 -4.127 2.515 1.00 94.06 231 LYS A C 1
ATOM 1758 O O . LYS A 1 231 ? -0.162 -4.122 2.643 1.00 94.06 231 LYS A O 1
ATOM 1763 N N . LEU A 1 232 ? -1.993 -3.883 1.355 1.00 92.19 232 LEU A N 1
ATOM 1764 C CA . LEU A 1 232 ? -1.275 -3.659 0.097 1.00 92.19 232 LEU A CA 1
ATOM 1765 C C . LEU A 1 232 ? -0.338 -2.445 0.178 1.00 92.19 232 LEU A C 1
ATOM 1767 O O . LEU A 1 232 ? 0.810 -2.525 -0.255 1.00 92.19 232 LEU A O 1
ATOM 1771 N N . ALA A 1 233 ? -0.791 -1.341 0.781 1.00 89.50 233 ALA A N 1
ATOM 1772 C CA . ALA A 1 233 ? 0.048 -0.161 0.987 1.00 89.50 233 ALA A CA 1
ATOM 1773 C C . ALA A 1 233 ? 1.266 -0.457 1.886 1.00 89.50 233 ALA A C 1
ATOM 1775 O O . ALA A 1 233 ? 2.380 -0.015 1.597 1.00 89.50 233 ALA A O 1
ATOM 1776 N N . ALA A 1 234 ? 1.076 -1.230 2.959 1.00 89.94 234 ALA A N 1
ATOM 1777 C CA . ALA A 1 234 ? 2.160 -1.625 3.856 1.00 89.94 234 ALA A CA 1
ATOM 1778 C C . ALA A 1 234 ? 3.128 -2.634 3.210 1.00 89.94 234 ALA A C 1
ATOM 1780 O O . ALA A 1 234 ? 4.337 -2.526 3.413 1.00 89.94 234 ALA A O 1
ATOM 1781 N N . GLU A 1 235 ? 2.630 -3.572 2.399 1.00 90.69 235 GLU A N 1
ATOM 1782 C CA . GLU A 1 235 ? 3.455 -4.507 1.621 1.00 90.69 235 GLU A CA 1
ATOM 1783 C C . GLU A 1 235 ? 4.312 -3.773 0.584 1.00 90.69 235 GLU A C 1
ATOM 1785 O O . GLU A 1 235 ? 5.513 -4.026 0.499 1.00 90.69 235 GLU A O 1
ATOM 1790 N N . ALA A 1 236 ? 3.737 -2.815 -0.150 1.00 88.81 236 ALA A N 1
ATOM 1791 C CA . ALA A 1 236 ? 4.485 -1.984 -1.092 1.00 88.81 236 ALA A CA 1
ATOM 1792 C C . ALA A 1 236 ? 5.616 -1.213 -0.388 1.00 88.81 236 ALA A C 1
ATOM 1794 O O . ALA A 1 236 ? 6.769 -1.258 -0.820 1.00 88.81 236 ALA A O 1
ATOM 1795 N N . ALA A 1 237 ? 5.312 -0.583 0.752 1.00 87.81 237 ALA A N 1
ATOM 1796 C CA . ALA A 1 237 ? 6.304 0.119 1.564 1.00 87.81 237 ALA A CA 1
ATOM 1797 C C . ALA A 1 237 ? 7.409 -0.815 2.097 1.00 87.81 237 ALA A C 1
ATOM 1799 O O . ALA A 1 237 ? 8.571 -0.404 2.182 1.00 87.81 237 ALA A O 1
ATOM 1800 N N . LEU A 1 238 ? 7.064 -2.063 2.439 1.00 86.06 238 LEU A N 1
ATOM 1801 C CA . LEU A 1 238 ? 8.018 -3.079 2.880 1.00 86.06 238 LEU A CA 1
ATOM 1802 C C . LEU A 1 238 ? 8.966 -3.478 1.743 1.00 86.06 238 LEU A C 1
ATOM 1804 O O . LEU A 1 238 ? 10.182 -3.459 1.937 1.00 86.06 238 LEU A O 1
ATOM 1808 N N . VAL A 1 239 ? 8.435 -3.775 0.554 1.00 86.25 239 VAL A N 1
ATOM 1809 C CA . VAL A 1 239 ? 9.232 -4.146 -0.627 1.00 86.25 239 VAL A CA 1
ATOM 1810 C C . VAL A 1 239 ? 10.217 -3.038 -0.991 1.00 86.25 239 VAL A C 1
ATOM 1812 O O . VAL A 1 239 ? 11.400 -3.318 -1.150 1.00 86.25 239 VAL A O 1
ATOM 1815 N N . GLU A 1 240 ? 9.780 -1.776 -1.018 1.00 82.00 240 GLU A N 1
ATOM 1816 C CA . GLU A 1 240 ? 10.672 -0.633 -1.273 1.00 82.00 240 GLU A CA 1
ATOM 1817 C C . GLU A 1 240 ? 11.822 -0.510 -0.264 1.00 82.00 240 GLU A C 1
ATOM 1819 O O . GLU A 1 240 ? 12.890 0.002 -0.593 1.00 82.00 240 GLU A O 1
ATOM 1824 N N . SER A 1 241 ? 11.599 -0.922 0.986 1.00 72.94 241 SER A N 1
ATOM 1825 C CA . SER A 1 241 ? 12.609 -0.851 2.047 1.00 72.94 241 SER A CA 1
ATOM 1826 C C . SER A 1 241 ? 13.594 -2.024 2.031 1.00 72.94 241 SER A C 1
ATOM 1828 O O . SER A 1 241 ? 14.605 -1.992 2.736 1.00 72.94 241 SER A O 1
ATOM 1830 N N . THR A 1 242 ? 13.317 -3.057 1.230 1.00 73.44 242 THR A N 1
ATOM 1831 C CA . THR A 1 242 ? 14.132 -4.269 1.176 1.00 73.44 242 THR A CA 1
ATOM 1832 C C . THR A 1 242 ? 15.173 -4.130 0.064 1.00 73.44 242 THR A C 1
ATOM 1834 O O . THR A 1 242 ? 14.855 -4.260 -1.115 1.00 73.44 242 THR A O 1
ATOM 1837 N N . ASN A 1 243 ? 16.437 -3.877 0.419 1.00 59.53 243 ASN A N 1
ATOM 1838 C CA . ASN A 1 243 ? 17.538 -3.957 -0.545 1.00 59.53 243 ASN A CA 1
ATOM 1839 C C . ASN A 1 243 ? 17.757 -5.424 -0.935 1.00 59.53 243 ASN A C 1
ATOM 1841 O O . ASN A 1 243 ? 18.289 -6.205 -0.148 1.00 59.53 243 ASN A O 1
ATOM 1845 N N . ILE A 1 244 ? 17.359 -5.798 -2.150 1.00 50.91 244 ILE A N 1
ATOM 1846 C CA . ILE A 1 244 ? 17.715 -7.093 -2.733 1.00 50.91 244 ILE A CA 1
ATOM 1847 C C . ILE A 1 244 ? 19.146 -6.967 -3.263 1.00 50.91 244 ILE A C 1
ATOM 1849 O O . ILE A 1 244 ? 19.376 -6.426 -4.343 1.00 50.91 244 ILE A O 1
ATOM 1853 N N . THR A 1 245 ? 20.125 -7.429 -2.488 1.00 43.81 245 THR A N 1
ATOM 1854 C CA . THR A 1 245 ? 21.489 -7.638 -2.983 1.00 43.81 245 THR A CA 1
ATOM 1855 C C . THR A 1 245 ? 21.512 -8.934 -3.780 1.00 43.81 245 THR A C 1
ATOM 1857 O O . THR A 1 245 ? 21.363 -10.015 -3.214 1.00 43.81 245 THR A O 1
ATOM 1860 N N . VAL A 1 246 ? 21.655 -8.821 -5.099 1.00 49.81 246 VAL A N 1
ATOM 1861 C CA . VAL A 1 246 ? 21.909 -9.970 -5.969 1.00 49.81 246 VAL A CA 1
ATOM 1862 C C . VAL A 1 246 ? 23.409 -10.246 -5.894 1.00 49.81 246 VAL A C 1
ATOM 1864 O O . VAL A 1 246 ? 24.207 -9.450 -6.386 1.00 49.81 246 VAL A O 1
ATOM 1867 N N . GLU A 1 247 ? 23.794 -11.321 -5.210 1.00 40.06 247 GLU A N 1
ATOM 1868 C CA . GLU A 1 247 ? 25.159 -11.842 -5.274 1.00 40.06 247 GLU A CA 1
ATOM 1869 C C . GLU A 1 247 ? 25.324 -12.542 -6.627 1.00 40.06 247 GLU A C 1
ATOM 1871 O O . GLU A 1 247 ? 24.590 -13.479 -6.943 1.00 40.06 247 GLU A O 1
ATOM 1876 N N . PHE A 1 248 ? 26.243 -12.043 -7.454 1.00 39.69 248 PHE A N 1
ATOM 1877 C CA . PHE A 1 248 ? 26.711 -12.766 -8.628 1.00 39.69 248 PHE A CA 1
ATOM 1878 C C . PHE A 1 248 ? 27.824 -13.701 -8.146 1.00 39.69 248 PHE A C 1
ATOM 1880 O O . PHE A 1 248 ? 28.830 -13.227 -7.623 1.00 39.69 248 PHE A O 1
ATOM 1887 N N . GLU A 1 249 ? 27.611 -15.013 -8.246 1.00 41.75 249 GLU A N 1
ATOM 1888 C CA . GLU A 1 249 ? 28.702 -15.983 -8.120 1.00 41.75 249 GLU A CA 1
ATOM 1889 C C . GLU A 1 249 ? 29.590 -15.857 -9.369 1.00 41.75 249 GLU A C 1
ATOM 1891 O O . GLU A 1 249 ? 29.094 -15.998 -10.491 1.00 41.75 249 GLU A O 1
ATOM 1896 N N . ASP A 1 250 ? 30.867 -15.525 -9.144 1.00 42.03 250 AS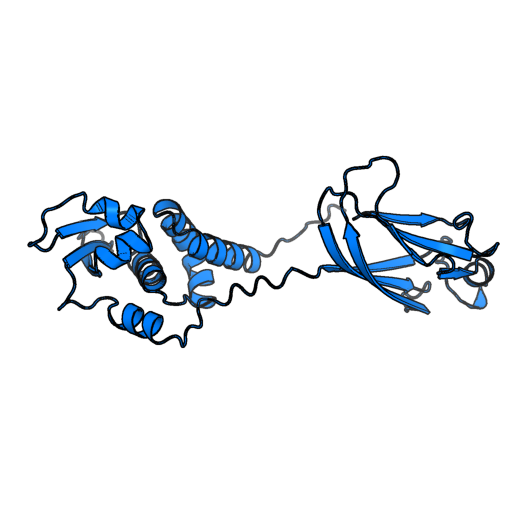P A N 1
ATOM 1897 C CA . ASP A 1 250 ? 31.946 -15.480 -10.146 1.00 42.03 250 ASP A CA 1
ATOM 1898 C C . ASP A 1 250 ? 32.298 -16.873 -10.705 1.00 42.03 250 ASP A C 1
ATOM 1900 O O . ASP A 1 250 ? 32.308 -17.857 -9.922 1.00 42.03 250 ASP A O 1
#

Mean predicted aligned error: 16.71 Å

Solvent-accessible surface area (backbone atoms only — not comparable to full-atom values): 14512 Å² total; per-residue (Å²): 114,49,83,46,78,36,80,80,29,53,103,84,32,62,90,62,14,25,17,42,34,44,30,52,82,53,83,51,73,46,42,31,40,37,33,45,29,35,28,27,56,86,68,48,77,77,45,74,50,73,49,78,49,74,43,66,30,67,86,56,89,89,59,70,44,64,52,72,37,50,69,66,44,47,49,68,56,52,69,31,73,90,66,38,29,41,31,100,84,73,40,78,51,72,49,76,48,78,46,72,52,66,75,79,75,67,67,67,64,75,57,81,80,41,69,67,48,50,53,44,41,66,51,64,60,34,69,89,76,36,48,27,36,38,34,24,38,40,86,50,83,51,96,78,77,58,82,74,55,82,45,67,48,79,44,36,33,48,56,72,56,27,54,77,58,29,49,57,61,31,53,71,62,57,88,63,71,94,87,60,77,46,72,43,79,40,78,88,45,55,54,71,50,48,49,53,54,54,40,38,57,32,69,40,86,79,54,70,68,60,30,49,75,42,15,68,63,41,28,57,51,21,57,76,39,66,36,59,71,62,19,52,55,14,50,52,38,42,54,74,69,52,82,80,79,82,82,78,86,130

Foldseek 3Di:
DDKDKDCQFDPPADGQAIWIKDFDPDQDWWWKKKKKFWAAQVRDTPDMDIDIDIFHSDPPVPDTRMDTGRHRDGNCCLPPVVNRRAHPVRDTDMDMDMGTPDPPPPPVLVPCPPPQLVVLLVCFQPPVPFQEKEWEWDFDDDPVNPDTDTHTDIGGDHLVLCVVQFVLVSCQQPPDDPDHYGYGYHYLAHPLLVSQVSSVSSSHDDDLVNLLVCLVSNLVVCVNRVNVVSNVSSVVSPVVVDDPDDDDDD

Radius of gyration: 29.25 Å; Cα contacts (8 Å, |Δi|>4): 406; chains: 1; bounding box: 65×36×87 Å

Organism: NCBI:txid267567